Protein AF-A0A3D4V0N4-F1 (afdb_monomer)

Structure (mmCIF, N/CA/C/O backbone):
data_AF-A0A3D4V0N4-F1
#
_entry.id   AF-A0A3D4V0N4-F1
#
loop_
_atom_site.group_PDB
_atom_site.id
_atom_site.type_symbol
_atom_site.label_atom_id
_atom_site.label_alt_id
_atom_site.label_comp_id
_atom_site.label_asym_id
_atom_site.label_entity_id
_atom_site.label_seq_id
_atom_site.pdbx_PDB_ins_code
_atom_site.Cartn_x
_atom_site.Cartn_y
_atom_site.Cartn_z
_atom_site.occupancy
_atom_site.B_iso_or_equiv
_atom_site.auth_seq_id
_atom_site.auth_comp_id
_atom_site.auth_asym_id
_atom_site.auth_atom_id
_atom_site.pdbx_PDB_model_num
ATOM 1 N N . THR A 1 1 ? -11.454 -13.089 -10.687 1.00 61.94 1 THR A N 1
ATOM 2 C CA . THR A 1 1 ? -10.269 -12.211 -10.718 1.00 61.94 1 THR A CA 1
ATOM 3 C C . THR A 1 1 ? -10.704 -10.829 -11.150 1.00 61.94 1 THR A C 1
ATOM 5 O O . THR A 1 1 ? -11.458 -10.722 -12.108 1.00 61.94 1 THR A O 1
ATOM 8 N N . HIS A 1 2 ? -10.269 -9.783 -10.453 1.00 75.06 2 HIS A N 1
ATOM 9 C CA . HIS A 1 2 ? -10.534 -8.385 -10.811 1.00 75.06 2 HIS A CA 1
ATOM 10 C C . HIS A 1 2 ? -9.193 -7.658 -10.851 1.00 75.06 2 HIS A C 1
ATOM 12 O O . HIS A 1 2 ? -8.474 -7.673 -9.858 1.00 75.06 2 HIS A O 1
ATOM 18 N N . ASN A 1 3 ? -8.811 -7.082 -11.995 1.00 74.94 3 ASN A N 1
ATOM 19 C CA . ASN A 1 3 ? -7.528 -6.378 -12.159 1.00 74.94 3 ASN A CA 1
ATOM 20 C C . ASN A 1 3 ? -6.295 -7.195 -11.732 1.00 74.94 3 ASN A C 1
ATOM 22 O O . ASN A 1 3 ? -5.404 -6.697 -11.044 1.00 74.94 3 ASN A O 1
ATOM 26 N N . GLY A 1 4 ? -6.260 -8.477 -12.106 1.00 77.31 4 GLY A N 1
ATOM 27 C CA . GLY A 1 4 ? -5.160 -9.383 -11.753 1.00 77.31 4 GLY A CA 1
ATOM 28 C C . GLY A 1 4 ? -5.141 -9.828 -10.287 1.00 77.31 4 GLY A C 1
ATOM 29 O O . GLY A 1 4 ? -4.254 -10.582 -9.908 1.00 77.31 4 GLY A O 1
ATOM 30 N N . PHE A 1 5 ? -6.116 -9.414 -9.473 1.00 80.94 5 PHE A N 1
ATOM 31 C CA . PHE A 1 5 ? -6.276 -9.884 -8.101 1.00 80.94 5 PHE A CA 1
ATOM 32 C C . PHE A 1 5 ? -7.303 -11.012 -8.016 1.00 80.94 5 PHE A C 1
ATOM 34 O O . PHE A 1 5 ? -8.357 -10.972 -8.665 1.00 80.94 5 PHE A O 1
ATOM 41 N N . THR A 1 6 ? -7.017 -11.998 -7.171 1.00 85.50 6 THR A N 1
ATOM 42 C CA . THR A 1 6 ? -7.956 -13.054 -6.783 1.00 85.50 6 THR A CA 1
ATOM 43 C C . THR A 1 6 ? -8.379 -12.796 -5.340 1.00 85.50 6 THR A C 1
ATOM 45 O O . THR A 1 6 ? -7.622 -13.137 -4.437 1.00 85.50 6 THR A O 1
ATOM 48 N N . PRO A 1 7 ? -9.528 -12.138 -5.103 1.00 84.38 7 PRO A N 1
ATOM 49 C CA . PRO A 1 7 ? -9.987 -11.889 -3.745 1.00 84.38 7 PRO A CA 1
ATOM 50 C C . PRO A 1 7 ? -10.547 -13.169 -3.120 1.00 84.38 7 PRO A C 1
ATOM 52 O O . PRO A 1 7 ? -11.223 -13.952 -3.792 1.00 84.38 7 PRO A O 1
ATOM 55 N N . GLU A 1 8 ? -10.321 -13.329 -1.821 1.00 87.06 8 GLU A N 1
ATOM 56 C CA . GLU A 1 8 ? -11.019 -14.306 -0.990 1.00 87.06 8 GLU A CA 1
ATOM 57 C C . GLU A 1 8 ? -12.172 -13.605 -0.254 1.00 87.06 8 GLU A C 1
ATOM 59 O O . GLU A 1 8 ? -11.979 -12.497 0.258 1.00 87.06 8 GLU A O 1
ATOM 64 N N . PRO A 1 9 ? -13.386 -14.186 -0.214 1.00 87.62 9 PRO A N 1
ATOM 65 C CA . PRO A 1 9 ? -14.488 -13.613 0.550 1.00 87.62 9 PRO A CA 1
ATOM 66 C C . PRO A 1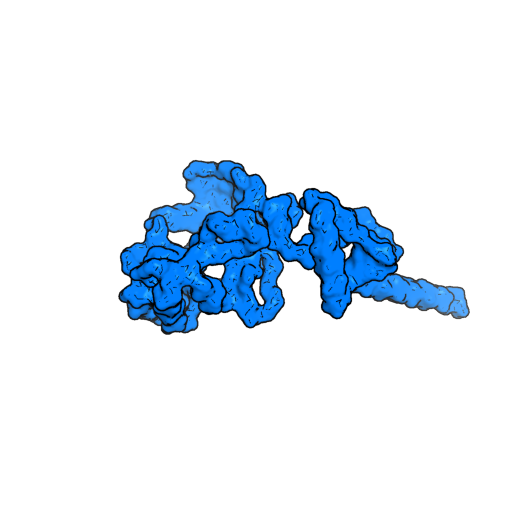 9 ? -14.166 -13.567 2.049 1.00 87.62 9 PRO A C 1
ATOM 68 O O . PRO A 1 9 ? -13.759 -14.571 2.625 1.00 87.62 9 PRO A O 1
ATOM 71 N N . GLY A 1 10 ? -14.419 -12.427 2.689 1.00 91.69 10 GLY A N 1
ATOM 72 C CA . GLY A 1 10 ? -14.260 -12.248 4.132 1.00 91.69 10 GLY A CA 1
ATOM 73 C C . GLY A 1 10 ? -15.083 -11.065 4.630 1.00 91.69 10 GLY A C 1
ATOM 74 O O . GLY A 1 10 ? -15.373 -10.141 3.864 1.00 91.69 10 GLY A O 1
ATOM 75 N N . ARG A 1 11 ? -15.494 -11.097 5.902 1.00 95.62 11 ARG A N 1
ATOM 76 C CA . ARG A 1 11 ? -16.224 -9.979 6.514 1.00 95.62 11 ARG A CA 1
ATOM 77 C C . ARG A 1 11 ? -15.244 -8.893 6.928 1.00 95.62 11 ARG A C 1
ATOM 79 O O . ARG A 1 11 ? -14.204 -9.181 7.519 1.00 95.62 11 ARG A O 1
ATOM 86 N N . VAL A 1 12 ? -15.581 -7.650 6.605 1.00 96.75 12 VAL A N 1
ATOM 87 C CA . VAL A 1 12 ? -14.701 -6.497 6.802 1.00 96.75 12 VAL A CA 1
ATOM 88 C C . VAL A 1 12 ? -15.346 -5.524 7.777 1.00 96.75 12 VAL A C 1
ATOM 90 O O . VAL A 1 12 ? -16.506 -5.164 7.593 1.00 96.75 12 VAL A O 1
ATOM 93 N N . LEU A 1 13 ? -14.575 -5.069 8.763 1.00 97.62 13 LEU A N 1
ATOM 94 C CA . LEU A 1 13 ? -14.906 -3.938 9.624 1.00 97.62 13 LEU A CA 1
ATOM 95 C C . LEU A 1 13 ? -14.049 -2.734 9.229 1.00 97.62 13 LEU A C 1
ATOM 97 O O . LEU A 1 13 ? -12.825 -2.806 9.264 1.00 97.62 13 LEU A O 1
ATOM 101 N N . TYR A 1 14 ? -14.685 -1.621 8.887 1.00 97.56 14 TYR A N 1
ATOM 102 C CA . TYR A 1 14 ? -14.032 -0.364 8.547 1.00 97.56 14 TYR A CA 1
ATOM 103 C C . TYR A 1 14 ? -14.211 0.654 9.677 1.00 97.56 14 TYR A C 1
ATOM 105 O O . TYR A 1 14 ? -15.335 1.060 9.982 1.00 97.56 14 TYR A O 1
ATOM 113 N N . LEU A 1 15 ? -13.101 1.074 10.280 1.00 97.69 15 LEU A N 1
ATOM 114 C CA . LEU A 1 15 ? -13.026 2.071 11.345 1.00 97.69 15 LEU A CA 1
ATOM 115 C C . LEU A 1 15 ? -12.585 3.416 10.752 1.00 97.69 15 LEU A C 1
ATOM 117 O O . LEU A 1 15 ? -11.424 3.580 10.382 1.00 97.69 15 LEU A O 1
ATOM 121 N N . ASP A 1 16 ? -13.516 4.364 10.658 1.00 97.12 16 ASP A N 1
ATOM 122 C CA . ASP A 1 16 ? -13.330 5.646 9.968 1.00 97.12 16 ASP A CA 1
ATOM 123 C C . ASP A 1 16 ? -13.198 6.824 10.945 1.00 97.12 16 ASP A C 1
ATOM 125 O O . ASP A 1 16 ? -14.142 7.159 11.663 1.00 97.12 16 ASP A O 1
ATOM 129 N N . TYR A 1 17 ? -12.044 7.479 10.922 1.00 96.19 17 TYR A N 1
ATOM 130 C CA . TYR A 1 17 ? -11.701 8.710 11.632 1.00 96.19 17 TYR A CA 1
ATOM 131 C C . TYR A 1 17 ? -11.710 9.943 10.714 1.00 96.19 17 TYR A C 1
ATOM 133 O O . TYR A 1 17 ? -11.846 11.066 11.200 1.00 96.19 17 TYR A O 1
ATOM 141 N N . GLU A 1 18 ? -11.650 9.770 9.390 1.00 91.00 18 GLU A N 1
ATOM 142 C CA . GLU A 1 18 ? -11.340 10.848 8.436 1.00 91.00 18 GLU A CA 1
ATOM 143 C C . GLU A 1 18 ? -12.567 11.412 7.697 1.00 91.00 18 GLU A C 1
ATOM 145 O O . GLU A 1 18 ? -12.596 12.600 7.384 1.00 91.00 18 GLU A O 1
ATOM 150 N N . SER A 1 19 ? -13.597 10.599 7.429 1.00 90.50 19 SER A N 1
ATOM 151 C CA . SER A 1 19 ? -14.742 10.987 6.580 1.00 90.50 19 SER A CA 1
ATOM 152 C C . SER A 1 19 ? -16.127 10.791 7.233 1.00 90.50 19 SER A C 1
ATOM 154 O O . SER A 1 19 ? -16.356 11.192 8.368 1.00 90.50 19 SER A O 1
ATOM 156 N N . ASP A 1 20 ? -17.109 10.256 6.508 1.00 92.00 20 ASP A N 1
ATOM 157 C CA . ASP A 1 20 ? -18.367 9.775 7.072 1.00 92.00 20 ASP A CA 1
ATOM 158 C C . ASP A 1 20 ? -18.946 8.634 6.217 1.00 92.00 20 ASP A C 1
ATOM 160 O O . ASP A 1 20 ? -18.418 8.279 5.157 1.00 92.00 20 ASP A O 1
ATOM 164 N N . ALA A 1 21 ? -20.052 8.045 6.681 1.00 91.62 21 ALA A N 1
ATOM 165 C CA . ALA A 1 21 ? -20.701 6.930 6.002 1.00 91.62 21 ALA A CA 1
ATOM 166 C C . ALA A 1 21 ? -21.206 7.295 4.595 1.00 91.62 21 ALA A C 1
ATOM 168 O O . ALA A 1 21 ? -21.223 6.438 3.714 1.00 91.62 21 ALA A O 1
ATOM 169 N N . ASN A 1 22 ? -21.641 8.538 4.365 1.00 92.69 22 ASN A N 1
ATOM 170 C CA . ASN A 1 22 ? -22.157 8.962 3.065 1.00 92.69 22 ASN A CA 1
ATOM 171 C C . ASN A 1 22 ? -21.021 9.077 2.050 1.00 92.69 22 ASN A C 1
ATOM 173 O O . ASN A 1 22 ? -21.136 8.535 0.948 1.00 92.69 22 ASN A O 1
ATOM 177 N N . ASP A 1 23 ? -19.921 9.719 2.437 1.00 91.00 23 ASP A N 1
ATOM 178 C CA . ASP A 1 23 ? -18.726 9.853 1.607 1.00 91.00 23 ASP A CA 1
ATOM 179 C C . ASP A 1 23 ? -18.110 8.488 1.287 1.00 91.00 23 ASP A C 1
ATOM 181 O O . ASP A 1 23 ? -17.776 8.208 0.130 1.00 91.00 23 ASP A O 1
ATOM 185 N N . MET A 1 24 ? -18.008 7.612 2.292 1.00 91.38 24 MET A N 1
ATOM 186 C CA . MET A 1 24 ? -17.526 6.244 2.111 1.00 91.38 24 MET A CA 1
ATOM 187 C C . MET A 1 24 ? -18.411 5.476 1.125 1.00 91.38 24 MET A C 1
ATOM 189 O O . MET A 1 24 ? -17.913 4.929 0.140 1.00 91.38 24 MET A O 1
ATOM 193 N N . ASN A 1 25 ? -19.731 5.495 1.331 1.00 92.00 25 ASN A N 1
ATOM 194 C CA . ASN A 1 25 ? -20.680 4.818 0.450 1.00 92.00 25 ASN A CA 1
ATOM 195 C C . ASN A 1 25 ? -20.613 5.350 -0.985 1.00 92.00 25 ASN A C 1
ATOM 197 O O . ASN A 1 25 ? -20.666 4.564 -1.927 1.00 92.00 25 ASN A O 1
ATOM 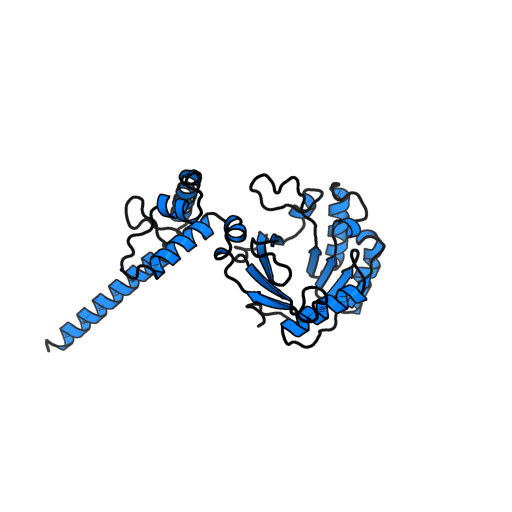201 N N . ALA A 1 26 ? -20.480 6.665 -1.178 1.00 92.38 26 ALA A N 1
ATOM 202 C CA . ALA A 1 26 ? -20.365 7.257 -2.507 1.00 92.38 26 ALA A CA 1
ATOM 203 C C . ALA A 1 26 ? -19.101 6.774 -3.241 1.00 92.38 26 ALA A C 1
ATOM 205 O O . ALA A 1 26 ? -19.189 6.325 -4.386 1.00 92.38 26 ALA A O 1
ATOM 206 N N . ARG A 1 27 ? -17.939 6.799 -2.571 1.00 92.25 27 ARG A N 1
ATOM 207 C CA . ARG A 1 27 ? -16.664 6.319 -3.137 1.00 92.25 27 ARG A CA 1
ATOM 208 C C . ARG A 1 27 ? -16.710 4.823 -3.436 1.00 92.25 27 ARG A C 1
ATOM 210 O O . ARG A 1 27 ? -16.284 4.390 -4.506 1.00 92.25 27 ARG A O 1
ATOM 217 N N . PHE A 1 28 ? -17.262 4.041 -2.513 1.00 93.19 28 PHE A N 1
ATOM 218 C CA . PHE A 1 28 ? -17.356 2.594 -2.646 1.00 93.19 28 PHE A CA 1
ATOM 219 C C . PHE A 1 28 ? -18.251 2.180 -3.819 1.00 93.19 28 PHE A C 1
ATOM 221 O O . PHE A 1 28 ? -17.853 1.361 -4.651 1.00 93.19 28 PHE A O 1
ATOM 228 N N . LYS A 1 29 ? -19.414 2.829 -3.948 1.00 95.00 29 LYS A N 1
ATOM 229 C CA . LYS A 1 29 ? -20.330 2.672 -5.084 1.00 95.00 29 LYS A CA 1
ATOM 230 C C . LYS A 1 29 ? -19.661 2.973 -6.409 1.00 95.00 29 LYS A C 1
ATOM 232 O O . LYS A 1 29 ? -19.803 2.208 -7.358 1.00 95.00 29 LYS A O 1
ATOM 237 N N . ALA A 1 30 ? -18.907 4.064 -6.472 1.00 96.12 30 ALA A N 1
ATOM 238 C CA . ALA A 1 30 ? -18.218 4.460 -7.688 1.00 96.12 30 ALA A CA 1
ATOM 239 C C . ALA A 1 30 ? -17.214 3.403 -8.168 1.00 96.12 30 ALA A C 1
ATOM 241 O O . ALA A 1 30 ? -17.169 3.094 -9.362 1.00 96.12 30 ALA A O 1
ATOM 242 N N . ILE A 1 31 ? -16.452 2.818 -7.240 1.00 94.38 31 ILE A N 1
ATOM 243 C CA . ILE A 1 31 ? -15.501 1.740 -7.535 1.00 94.38 31 ILE A CA 1
ATOM 244 C C . ILE A 1 31 ? -16.244 0.462 -7.945 1.00 94.38 31 ILE A C 1
ATOM 246 O O . ILE A 1 31 ? -15.892 -0.139 -8.958 1.00 94.38 31 ILE A O 1
ATOM 250 N N . CYS A 1 32 ? -17.304 0.066 -7.231 1.00 94.31 32 CYS A N 1
ATOM 251 C CA . CYS A 1 32 ? -18.101 -1.118 -7.586 1.00 94.31 32 CYS A CA 1
ATOM 252 C C . CYS A 1 32 ? -18.721 -0.990 -8.987 1.00 94.31 32 CYS A C 1
ATOM 254 O O . CYS A 1 32 ? -18.618 -1.914 -9.796 1.00 94.31 32 CYS A O 1
ATOM 256 N N . ASN A 1 33 ? -19.271 0.186 -9.311 1.00 95.81 33 ASN A N 1
ATOM 257 C CA . ASN A 1 33 ? -19.795 0.509 -10.640 1.00 95.81 33 ASN A CA 1
ATOM 258 C C . ASN A 1 33 ? -18.712 0.429 -11.725 1.00 95.81 33 ASN A C 1
ATOM 260 O O . ASN A 1 33 ? -18.986 -0.000 -12.845 1.00 95.81 33 ASN A O 1
ATOM 264 N N . GLY A 1 34 ? -17.487 0.858 -11.412 1.00 94.50 34 GLY A N 1
ATOM 265 C CA . GLY A 1 34 ? -16.351 0.773 -12.327 1.00 94.50 34 GLY A CA 1
ATOM 266 C C . GLY A 1 34 ? -15.862 -0.652 -12.560 1.00 94.50 34 GLY A C 1
ATOM 267 O O . GLY A 1 34 ? -15.541 -1.009 -13.690 1.00 94.50 34 GLY A O 1
ATOM 268 N N . LEU A 1 35 ? -15.867 -1.476 -11.512 1.00 92.06 35 LEU A N 1
ATOM 269 C CA . LEU A 1 35 ? -15.505 -2.894 -11.570 1.00 92.06 35 LEU A CA 1
ATOM 270 C C . LEU A 1 35 ? -16.616 -3.783 -12.150 1.00 92.06 35 LEU A C 1
ATOM 272 O O . LEU A 1 35 ? -16.354 -4.940 -12.480 1.00 92.06 35 LEU A O 1
ATOM 276 N N . GLY A 1 36 ? -17.846 -3.269 -12.258 1.00 92.81 36 GLY A N 1
ATOM 277 C CA . GLY A 1 36 ? -19.007 -4.030 -12.718 1.00 92.81 36 GLY A CA 1
ATOM 278 C C . GLY A 1 36 ? -19.440 -5.122 -11.736 1.00 92.81 36 GLY A C 1
ATOM 279 O O . GLY A 1 36 ? -19.915 -6.172 -12.166 1.00 92.81 36 GLY A O 1
ATOM 280 N N . ILE A 1 37 ? -19.251 -4.899 -10.433 1.00 90.69 37 ILE A N 1
ATOM 281 C CA . ILE A 1 37 ? -19.617 -5.848 -9.372 1.00 90.69 37 ILE A CA 1
ATOM 282 C C . ILE A 1 37 ? -20.764 -5.306 -8.522 1.00 90.69 37 ILE A C 1
ATOM 284 O O . ILE A 1 37 ? -20.952 -4.096 -8.405 1.00 90.69 37 ILE A O 1
ATOM 288 N N . ALA A 1 38 ? -21.520 -6.213 -7.902 1.00 91.31 38 ALA A N 1
ATOM 289 C CA . ALA A 1 38 ? -22.475 -5.832 -6.869 1.00 91.31 38 ALA A CA 1
ATOM 290 C C . ALA A 1 38 ? -21.732 -5.273 -5.647 1.00 91.31 38 ALA A C 1
ATOM 292 O O . ALA A 1 38 ? -20.660 -5.769 -5.303 1.00 91.31 38 ALA A O 1
ATOM 293 N N . GLU A 1 39 ? -22.317 -4.273 -4.990 1.00 91.44 39 GLU A N 1
ATOM 294 C CA . GLU A 1 39 ? -21.782 -3.707 -3.749 1.00 91.44 39 GLU A CA 1
ATOM 295 C C . GLU A 1 39 ? -21.763 -4.785 -2.652 1.00 91.44 39 GLU A C 1
ATOM 297 O O . GLU A 1 39 ? -22.833 -5.255 -2.247 1.00 91.44 39 GLU A O 1
ATOM 302 N N . PRO A 1 40 ? -20.587 -5.216 -2.160 1.00 87.69 40 PRO A N 1
ATOM 303 C CA . PRO A 1 40 ? -20.542 -6.107 -1.014 1.00 87.69 40 PRO A CA 1
ATOM 304 C C . PRO A 1 40 ? -20.907 -5.340 0.261 1.00 87.69 40 PRO A C 1
ATOM 306 O O . PRO A 1 40 ? -20.710 -4.130 0.376 1.00 87.69 40 PRO A O 1
ATOM 309 N N . VAL A 1 41 ? -21.419 -6.074 1.242 1.00 88.44 41 VAL A N 1
ATOM 310 C CA . VAL A 1 41 ? -21.737 -5.526 2.561 1.00 88.44 41 VAL A CA 1
ATOM 311 C C . VAL A 1 41 ? -20.495 -5.613 3.441 1.00 88.44 41 VAL A C 1
ATOM 313 O O . VAL A 1 41 ? -19.893 -6.680 3.554 1.00 88.44 41 VAL A O 1
ATOM 316 N N . PHE A 1 42 ? -20.141 -4.504 4.083 1.00 92.69 42 PHE A N 1
ATOM 317 C CA . PHE A 1 42 ? -19.116 -4.451 5.120 1.00 92.69 42 PHE A CA 1
ATOM 318 C C . PHE A 1 42 ? -19.639 -3.683 6.332 1.00 92.69 42 PHE A C 1
ATOM 320 O O . PHE A 1 42 ? -20.539 -2.845 6.225 1.00 92.69 42 PHE A O 1
ATOM 327 N N . ASP A 1 43 ? -19.078 -3.986 7.494 1.00 95.81 43 ASP A N 1
ATOM 328 C CA . ASP A 1 43 ? -19.396 -3.303 8.733 1.00 95.81 43 ASP A CA 1
ATOM 329 C C . ASP A 1 43 ? -18.653 -1.967 8.765 1.00 95.81 43 ASP A C 1
ATOM 331 O O . ASP A 1 43 ? -17.428 -1.920 8.723 1.00 95.81 43 ASP A O 1
ATOM 335 N N . TYR A 1 44 ? -19.390 -0.861 8.820 1.00 96.62 44 TYR A N 1
ATOM 336 C CA . TYR A 1 44 ? -18.819 0.480 8.928 1.00 96.62 44 TYR A CA 1
ATOM 337 C C . TYR A 1 44 ? -19.022 1.029 10.336 1.00 96.62 44 TYR A C 1
ATOM 339 O O . TYR A 1 44 ? -20.123 0.958 10.893 1.00 96.62 44 TYR A O 1
ATOM 347 N N . ARG A 1 45 ? -17.981 1.655 10.883 1.00 95.81 45 ARG A N 1
ATOM 348 C CA . ARG A 1 45 ? -18.061 2.400 12.131 1.00 95.81 45 ARG A CA 1
ATOM 349 C C . ARG A 1 45 ? -17.295 3.712 12.032 1.00 95.81 45 ARG A C 1
ATOM 351 O O . ARG A 1 45 ? -16.081 3.727 11.859 1.00 95.81 45 ARG A O 1
ATOM 358 N N . ARG A 1 46 ? -18.011 4.814 12.254 1.00 96.56 46 ARG A N 1
ATOM 359 C CA . ARG A 1 46 ? -17.398 6.114 12.529 1.00 96.56 46 ARG A CA 1
ATOM 360 C C . ARG A 1 46 ? -16.761 6.081 13.917 1.00 96.56 46 ARG A C 1
ATOM 362 O O . ARG A 1 46 ? -17.422 5.714 14.890 1.00 96.56 46 ARG A O 1
ATOM 369 N N . MET A 1 47 ? -15.502 6.475 14.002 1.00 96.94 47 MET A N 1
ATOM 370 C CA . MET A 1 47 ? -14.738 6.509 15.240 1.00 96.94 47 MET A CA 1
ATOM 371 C C . MET A 1 47 ? -14.612 7.938 15.768 1.00 96.94 47 MET A C 1
ATOM 373 O O . MET A 1 47 ? -14.611 8.919 15.027 1.00 96.94 47 MET A O 1
ATOM 377 N N . SER A 1 48 ? -14.536 8.059 17.089 1.00 93.88 48 SER A N 1
ATOM 378 C CA . SER A 1 48 ? -14.284 9.332 17.786 1.00 93.88 48 SER A CA 1
ATOM 379 C C . SER A 1 48 ? -13.281 9.177 18.927 1.00 93.88 48 SER A C 1
ATOM 381 O O . SER A 1 48 ? -12.630 10.145 19.302 1.00 93.88 48 SER A O 1
ATOM 383 N N . LEU A 1 49 ? -13.138 7.958 19.450 1.00 96.88 49 LEU A N 1
ATOM 384 C CA . LEU A 1 49 ? -12.108 7.565 20.403 1.00 96.88 49 LEU A CA 1
ATOM 385 C C . LEU A 1 49 ? -11.055 6.702 19.703 1.00 96.88 49 LEU A C 1
ATOM 387 O O . LEU A 1 49 ? -11.312 6.124 18.643 1.00 96.88 49 LEU A O 1
ATOM 391 N N . SER A 1 50 ? -9.865 6.626 20.289 1.00 97.62 50 SER A N 1
ATOM 392 C CA . SER A 1 50 ? -8.747 5.868 19.730 1.00 97.62 50 SER A CA 1
ATOM 393 C C . SER A 1 50 ? -8.983 4.359 19.771 1.00 97.62 50 SER A C 1
ATOM 395 O O . SER A 1 50 ? -9.809 3.858 20.536 1.00 97.62 50 SER A O 1
ATOM 397 N N . VAL A 1 51 ? -8.224 3.621 18.963 1.00 97.81 51 VAL A N 1
ATOM 398 C CA . VAL A 1 51 ? -8.270 2.157 18.924 1.00 97.81 51 VAL A CA 1
ATOM 399 C C . VAL A 1 51 ? -7.966 1.542 20.296 1.00 97.81 51 VAL A C 1
ATOM 401 O O . VAL A 1 51 ? -8.734 0.675 20.705 1.00 97.81 51 VAL A O 1
ATOM 404 N N . PRO A 1 52 ? -6.942 1.986 21.062 1.00 97.62 52 PRO A N 1
ATOM 405 C CA . PRO A 1 52 ? -6.746 1.491 22.425 1.00 97.62 52 PRO A CA 1
ATOM 406 C C . PRO A 1 52 ? -7.958 1.700 23.343 1.00 97.62 52 PRO A C 1
ATOM 408 O O . PRO A 1 52 ? -8.326 0.786 24.079 1.00 97.62 52 PRO A O 1
ATOM 411 N N . MET A 1 53 ? -8.610 2.867 23.274 1.00 97.50 53 MET A N 1
ATOM 412 C CA . MET A 1 53 ? -9.767 3.190 24.123 1.00 97.50 53 MET A CA 1
ATOM 413 C C . MET A 1 53 ? -11.020 2.379 23.774 1.00 97.50 53 MET A C 1
ATOM 415 O O . MET A 1 53 ? -11.808 2.066 24.658 1.00 97.50 53 MET A O 1
ATOM 419 N N . GLU A 1 54 ? -11.209 2.046 22.498 1.00 96.12 54 GLU A N 1
ATOM 420 C CA . GLU A 1 54 ? -12.358 1.275 21.998 1.00 96.12 54 GLU A CA 1
ATOM 421 C C . GLU A 1 54 ? -12.033 -0.211 21.797 1.00 96.12 54 GLU A C 1
ATOM 423 O O . GLU A 1 54 ? -12.828 -0.941 21.207 1.00 96.12 54 GLU A O 1
ATOM 428 N N . SER A 1 55 ? -10.867 -0.665 22.262 1.00 95.56 55 SER A N 1
ATOM 429 C CA . SER A 1 55 ? -10.341 -2.002 21.973 1.00 95.56 55 SER A CA 1
ATOM 430 C C . SER A 1 55 ? -11.328 -3.109 22.339 1.00 95.56 55 SER A C 1
ATOM 432 O O . SER A 1 55 ? -11.667 -3.906 21.471 1.00 95.56 55 SER A O 1
ATOM 434 N N . GLU A 1 56 ? -11.878 -3.107 23.556 1.00 96.00 56 GLU A N 1
ATOM 435 C CA . GLU A 1 56 ? -12.893 -4.080 23.993 1.00 96.00 56 GLU A CA 1
ATOM 436 C C . GLU A 1 56 ? -14.092 -4.128 23.041 1.00 96.00 56 GLU A C 1
ATOM 438 O O . GLU A 1 56 ? -14.499 -5.196 22.588 1.00 96.00 56 GLU A O 1
ATOM 443 N N . ARG A 1 57 ? -14.608 -2.963 22.645 1.00 96.19 57 ARG A N 1
ATOM 444 C CA . ARG A 1 57 ? -15.762 -2.886 21.754 1.00 96.19 57 ARG A CA 1
ATOM 445 C C . ARG A 1 57 ? -15.436 -3.340 20.329 1.00 96.19 57 ARG A C 1
ATOM 447 O O . ARG A 1 57 ? -16.297 -3.896 19.649 1.00 96.19 57 ARG A O 1
ATOM 454 N N . ILE A 1 58 ? -14.222 -3.081 19.846 1.00 97.12 58 ILE A N 1
ATOM 455 C CA . ILE A 1 58 ? -13.755 -3.587 18.550 1.00 97.12 58 ILE A CA 1
ATOM 456 C C . ILE A 1 58 ? -13.653 -5.116 18.603 1.00 97.12 58 ILE A C 1
ATOM 458 O O . ILE A 1 58 ? -14.125 -5.769 17.677 1.00 97.12 58 ILE A O 1
ATOM 462 N N . LEU A 1 59 ? -13.107 -5.681 19.686 1.00 96.69 59 LEU A N 1
ATOM 463 C CA . LEU A 1 59 ? -13.009 -7.131 19.890 1.00 96.69 59 LEU A CA 1
ATOM 464 C C . LEU A 1 59 ? -14.381 -7.804 19.901 1.00 96.69 59 LEU A C 1
ATOM 466 O O . LEU A 1 59 ? -14.567 -8.791 19.196 1.00 96.69 59 LEU A O 1
ATOM 470 N N . GLU A 1 60 ? -15.349 -7.237 20.626 1.00 96.88 60 GLU A N 1
ATOM 471 C CA . GLU A 1 60 ? -16.736 -7.719 20.621 1.00 96.88 60 GLU A CA 1
ATOM 472 C C . GLU A 1 60 ? -17.304 -7.777 19.200 1.00 96.88 60 GLU A C 1
ATOM 474 O O . GLU A 1 60 ? -17.868 -8.787 18.803 1.00 96.88 60 GLU A O 1
ATOM 479 N N . ILE A 1 61 ? -17.127 -6.717 18.401 1.00 97.06 61 ILE A N 1
ATOM 480 C CA . ILE A 1 61 ? -17.627 -6.691 17.018 1.00 97.06 61 ILE A CA 1
ATOM 481 C C . ILE A 1 61 ? -16.920 -7.743 16.161 1.00 97.06 61 ILE A C 1
ATOM 483 O O . ILE A 1 61 ? -17.571 -8.380 15.332 1.00 97.06 61 ILE A O 1
ATOM 487 N N . VAL A 1 62 ? -15.606 -7.903 16.335 1.00 97.25 62 VAL A N 1
ATOM 488 C CA . VAL A 1 62 ? -14.816 -8.885 15.586 1.00 97.25 62 VAL A CA 1
ATOM 489 C C . VAL A 1 62 ? -15.306 -10.304 15.864 1.00 97.25 62 VAL A C 1
ATOM 491 O O . VAL A 1 62 ? -15.521 -11.046 14.907 1.00 97.25 62 VAL A O 1
ATOM 494 N N . ASP A 1 63 ? -15.544 -10.646 17.130 1.00 96.50 63 ASP A N 1
ATOM 495 C CA . ASP A 1 63 ? -16.029 -11.964 17.551 1.00 96.50 63 ASP A CA 1
ATOM 496 C C . ASP A 1 63 ? -17.499 -12.193 17.155 1.00 96.50 63 ASP A C 1
ATOM 498 O O . ASP A 1 63 ? -17.820 -13.151 16.454 1.00 96.50 63 ASP A O 1
ATOM 502 N N . GLU A 1 64 ? -18.398 -11.263 17.502 1.00 97.00 64 GLU A N 1
ATOM 503 C CA . GLU A 1 64 ? -19.840 -11.383 17.236 1.00 97.00 64 GLU A CA 1
ATOM 504 C C . GLU A 1 64 ? -20.168 -11.483 15.742 1.00 97.00 64 GLU A C 1
ATOM 506 O O . GLU A 1 64 ? -21.163 -12.108 15.358 1.00 97.00 64 GLU A O 1
ATOM 511 N N . ARG A 1 65 ? -19.382 -10.809 14.893 1.00 95.88 65 ARG A N 1
ATOM 512 C CA . ARG A 1 65 ? -19.641 -10.716 13.450 1.00 95.88 65 ARG A CA 1
ATOM 513 C C . ARG A 1 65 ? -18.694 -11.549 12.605 1.00 95.88 65 ARG A C 1
ATOM 515 O O . ARG A 1 65 ? -18.846 -11.495 11.388 1.00 95.88 65 ARG A O 1
ATOM 522 N N . ASP A 1 66 ? -17.781 -12.310 13.207 1.00 95.31 66 ASP A N 1
ATOM 523 C CA . ASP A 1 66 ? -16.794 -13.131 12.493 1.00 95.31 66 ASP A CA 1
ATOM 524 C C . ASP A 1 66 ? -15.991 -12.298 11.470 1.00 95.31 66 ASP A C 1
ATOM 526 O O . ASP A 1 66 ? -15.934 -12.587 10.271 1.00 95.31 66 ASP A O 1
ATOM 530 N N . ILE A 1 67 ? -15.442 -11.168 11.931 1.00 97.56 67 ILE A N 1
ATOM 531 C CA . ILE A 1 67 ? -14.690 -10.234 11.083 1.00 97.56 67 ILE A CA 1
ATOM 532 C C . ILE A 1 67 ? -13.326 -10.830 10.736 1.00 97.56 67 ILE A C 1
ATOM 534 O O . ILE A 1 67 ? -12.513 -11.111 11.614 1.00 97.56 67 ILE A O 1
ATOM 538 N N . SER A 1 68 ? -13.033 -10.925 9.440 1.00 96.44 68 SER A N 1
ATOM 539 C CA . SER A 1 68 ? -11.771 -11.458 8.908 1.00 96.44 68 SER A CA 1
ATOM 540 C C . SER A 1 68 ? -10.722 -10.368 8.639 1.00 96.44 68 SER A C 1
ATOM 542 O O . SER A 1 68 ? -9.524 -10.656 8.565 1.00 96.44 68 SER A O 1
ATOM 544 N N . LEU A 1 69 ? -11.163 -9.114 8.472 1.00 97.38 69 LEU A N 1
ATOM 545 C CA . LEU A 1 69 ? -10.306 -7.957 8.210 1.00 97.38 69 LEU A CA 1
ATOM 546 C C . LEU A 1 69 ? -10.831 -6.701 8.916 1.00 97.38 69 LEU A C 1
ATOM 548 O O . LEU A 1 69 ? -11.965 -6.286 8.682 1.00 97.38 69 LEU A O 1
ATOM 552 N N . VAL A 1 70 ? -9.981 -6.047 9.706 1.00 98.25 70 VAL A N 1
ATOM 553 C CA . VAL A 1 70 ? -10.240 -4.709 10.260 1.00 98.25 70 VAL A CA 1
ATOM 554 C C . VAL A 1 70 ? -9.404 -3.676 9.507 1.00 98.25 70 VAL A C 1
ATOM 556 O O . VAL A 1 70 ? -8.181 -3.784 9.454 1.00 98.25 70 VAL A O 1
ATOM 559 N N . ILE A 1 71 ? -10.048 -2.657 8.943 1.00 97.81 71 ILE A N 1
ATOM 560 C CA . ILE A 1 71 ? -9.393 -1.518 8.291 1.00 97.81 71 ILE A CA 1
ATOM 561 C C . ILE A 1 71 ? -9.498 -0.300 9.208 1.00 97.81 71 ILE A C 1
ATOM 563 O O . ILE A 1 71 ? -10.587 0.016 9.677 1.00 97.81 71 ILE A O 1
ATOM 567 N N . VAL A 1 72 ? -8.383 0.391 9.445 1.00 98.19 72 VAL A N 1
ATOM 568 C CA . VAL A 1 72 ? -8.321 1.626 10.238 1.00 98.19 72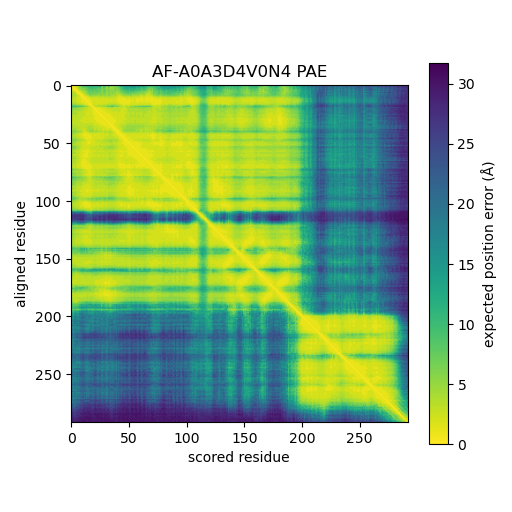 VAL A CA 1
ATOM 569 C C . VAL A 1 72 ? -7.885 2.789 9.354 1.00 98.19 72 VAL A C 1
ATOM 571 O O . VAL A 1 72 ? -6.738 2.825 8.903 1.00 98.19 72 VAL A O 1
ATOM 574 N N . ASP A 1 73 ? -8.788 3.744 9.141 1.00 96.56 73 ASP A N 1
ATOM 575 C CA . ASP A 1 73 ? -8.535 4.990 8.415 1.00 96.56 73 ASP A CA 1
ATOM 576 C C . ASP A 1 73 ? -8.725 6.181 9.365 1.00 96.56 73 ASP A C 1
ATOM 578 O O . ASP A 1 73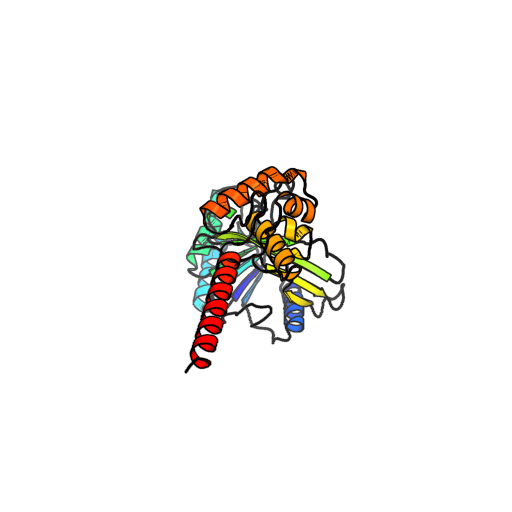 ? -9.856 6.574 9.616 1.00 96.56 73 ASP A O 1
ATOM 582 N N . SER A 1 74 ? -7.694 6.744 10.002 1.00 94.56 74 SER A N 1
ATOM 583 C CA . SER A 1 74 ? -6.258 6.562 9.752 1.00 94.56 74 SER A CA 1
ATOM 584 C C . SER A 1 74 ? -5.439 6.359 11.041 1.00 94.56 74 SER A C 1
ATOM 586 O O . SER A 1 74 ? -5.950 6.418 12.163 1.00 94.56 74 SER A O 1
ATOM 588 N N . ALA A 1 75 ? -4.141 6.082 10.882 1.00 95.50 75 ALA A N 1
ATOM 589 C CA . ALA A 1 75 ? -3.200 5.741 11.950 1.00 95.50 75 ALA A CA 1
ATOM 590 C C . ALA A 1 75 ? -3.124 6.791 13.069 1.00 95.50 75 ALA A C 1
ATOM 592 O O . ALA A 1 75 ? -3.248 6.450 14.243 1.00 95.50 75 ALA A O 1
ATOM 593 N N . ALA A 1 76 ? -2.908 8.064 12.717 1.00 92.94 76 ALA A N 1
ATOM 594 C CA . ALA A 1 76 ? -2.617 9.109 13.698 1.00 92.94 76 ALA A CA 1
ATOM 595 C C . ALA A 1 76 ? -3.824 9.430 14.605 1.00 92.94 76 ALA A C 1
ATOM 597 O O . ALA A 1 76 ? -3.658 9.379 15.826 1.00 92.94 76 ALA A O 1
ATOM 598 N N . PRO A 1 77 ? -5.045 9.668 14.081 1.00 93.88 77 PRO A N 1
ATOM 599 C CA . PRO A 1 77 ? -6.240 9.795 14.916 1.00 93.88 77 PRO A CA 1
ATOM 600 C C . PRO A 1 77 ? -6.562 8.504 15.679 1.00 93.88 77 PRO A C 1
ATOM 602 O O . PRO A 1 77 ? -6.965 8.553 16.841 1.00 93.88 77 PRO A O 1
ATOM 605 N N . GLY A 1 78 ? -6.338 7.343 15.051 1.00 96.44 78 GLY A N 1
ATOM 606 C CA . GLY A 1 78 ? -6.578 6.039 15.662 1.00 96.44 78 GLY A CA 1
ATOM 607 C C . GLY A 1 78 ? -5.662 5.719 16.844 1.00 96.44 78 GLY A C 1
ATOM 608 O O . GLY A 1 78 ? -6.048 4.930 17.704 1.00 96.44 78 GLY A O 1
ATOM 609 N N . ALA A 1 79 ? -4.482 6.335 16.928 1.00 96.38 79 ALA A N 1
ATOM 610 C CA . ALA A 1 79 ? -3.507 6.067 17.981 1.00 96.38 79 ALA A CA 1
ATOM 611 C C . ALA A 1 79 ? -3.916 6.629 19.354 1.00 96.38 79 ALA A C 1
ATOM 613 O O . ALA A 1 79 ? -3.664 5.997 20.376 1.00 96.38 79 ALA A O 1
ATOM 614 N N . GLY A 1 80 ? -4.575 7.794 19.393 1.00 91.88 80 GLY A N 1
ATOM 615 C CA . GLY A 1 80 ? -5.020 8.431 20.644 1.00 91.88 80 GLY A CA 1
ATOM 616 C C . GLY A 1 80 ? -3.950 9.195 21.428 1.00 91.88 80 GLY A C 1
ATOM 617 O O . GLY A 1 80 ? -4.182 9.546 22.581 1.00 91.88 80 GLY A O 1
ATOM 618 N N . GLY A 1 81 ? -2.796 9.465 20.818 1.00 93.50 81 GLY A N 1
ATOM 619 C CA . GLY A 1 81 ? -1.696 10.240 21.394 1.00 93.50 81 GLY A CA 1
ATOM 620 C C . GLY A 1 81 ? -0.762 10.766 20.302 1.00 93.50 81 GLY A C 1
ATOM 621 O O . GLY A 1 81 ? -1.089 10.672 19.122 1.00 93.50 81 GLY A O 1
ATOM 622 N N . GLU A 1 82 ? 0.403 11.295 20.683 1.00 94.44 82 GLU A N 1
ATOM 623 C CA . GLU A 1 82 ? 1.445 11.745 19.742 1.00 94.44 82 GLU A CA 1
ATOM 624 C C . GLU A 1 82 ? 2.011 10.550 18.940 1.00 94.44 82 GLU A C 1
ATOM 626 O O . GLU A 1 82 ? 2.687 9.698 19.531 1.00 94.44 82 GLU A O 1
ATOM 631 N N . PRO A 1 83 ? 1.790 10.455 17.611 1.00 92.88 83 PRO A N 1
ATOM 632 C CA . PRO A 1 83 ? 2.253 9.320 16.803 1.00 92.88 83 PRO A CA 1
ATOM 633 C C . PRO A 1 83 ? 3.773 9.101 16.838 1.00 92.88 83 PRO A C 1
ATOM 635 O O . PRO A 1 83 ? 4.249 7.990 16.601 1.00 92.88 83 PRO A O 1
ATOM 638 N N . GLU A 1 84 ? 4.553 10.136 17.145 1.00 92.12 84 GLU A N 1
ATOM 639 C CA . GLU A 1 84 ? 6.009 10.123 17.293 1.00 92.12 84 GLU A CA 1
ATOM 640 C C . GLU A 1 84 ? 6.487 9.364 18.537 1.00 92.12 84 GLU A C 1
ATOM 642 O O . GLU A 1 84 ? 7.652 8.958 18.614 1.00 92.12 84 GLU A O 1
ATOM 647 N N . LYS A 1 85 ? 5.609 9.135 19.520 1.00 94.88 85 LYS A N 1
ATOM 648 C CA . LYS A 1 85 ? 5.949 8.397 20.737 1.00 94.88 85 LYS A CA 1
ATOM 649 C C . LYS A 1 85 ? 5.870 6.895 20.489 1.00 94.88 85 LYS A C 1
ATOM 651 O O . LYS A 1 85 ? 4.851 6.360 20.061 1.00 94.88 85 LYS A O 1
ATOM 656 N N . ALA A 1 86 ? 6.946 6.196 20.851 1.00 92.88 86 ALA A N 1
ATOM 657 C CA . ALA A 1 86 ? 7.021 4.738 20.776 1.00 92.88 86 ALA A CA 1
ATOM 658 C C . ALA A 1 86 ? 5.876 4.049 21.533 1.00 92.88 86 ALA A C 1
ATOM 660 O O . ALA A 1 86 ? 5.263 3.130 21.004 1.00 92.88 86 ALA A O 1
ATOM 661 N N . VAL A 1 87 ? 5.569 4.522 22.747 1.00 96.44 87 VAL A N 1
ATOM 662 C CA . VAL A 1 87 ? 4.497 3.957 23.582 1.00 96.44 87 VAL A CA 1
ATOM 663 C C . VAL A 1 87 ? 3.138 4.029 22.887 1.00 96.44 87 VAL A C 1
ATOM 665 O O . VAL A 1 87 ? 2.443 3.026 22.830 1.00 96.44 87 VAL A O 1
ATOM 668 N N . THR A 1 88 ? 2.818 5.159 22.257 1.00 97.19 88 THR A N 1
ATOM 669 C CA . THR A 1 88 ? 1.553 5.366 21.546 1.00 97.19 88 THR A CA 1
ATOM 670 C C . THR A 1 88 ? 1.400 4.406 20.366 1.00 97.19 88 THR A C 1
ATOM 672 O O . THR A 1 88 ? 0.353 3.781 20.209 1.00 97.19 88 THR A O 1
ATOM 675 N N . ALA A 1 89 ? 2.451 4.231 19.560 1.00 95.69 89 ALA A N 1
ATOM 676 C CA . ALA A 1 89 ? 2.431 3.263 18.464 1.00 95.69 89 ALA A CA 1
ATOM 677 C C . ALA A 1 89 ? 2.292 1.818 18.979 1.00 95.69 89 ALA A C 1
ATOM 679 O O . ALA A 1 89 ? 1.489 1.049 18.456 1.00 95.69 89 ALA A O 1
ATOM 680 N N . LEU A 1 90 ? 3.037 1.450 20.026 1.00 97.00 90 LEU A N 1
ATOM 681 C CA . LEU A 1 90 ? 2.984 0.108 20.610 1.00 97.00 90 LEU A CA 1
ATOM 682 C C . LEU A 1 90 ? 1.610 -0.208 21.212 1.00 97.00 90 LEU A C 1
ATOM 684 O O . LEU A 1 90 ? 1.087 -1.293 20.985 1.00 97.00 90 LEU A O 1
ATOM 688 N N . GLU A 1 91 ? 0.998 0.725 21.939 1.00 97.38 91 GLU A N 1
ATOM 689 C CA . GLU A 1 91 ? -0.356 0.566 22.486 1.00 97.38 91 GLU A CA 1
ATOM 690 C C . GLU A 1 91 ? -1.397 0.383 21.377 1.00 97.38 91 GLU A C 1
ATOM 692 O O . GLU A 1 91 ? -2.239 -0.512 21.469 1.00 97.38 91 GLU A O 1
ATOM 697 N N . TYR A 1 92 ? -1.295 1.163 20.297 1.00 97.94 92 TYR A N 1
ATOM 698 C CA . TYR A 1 92 ? -2.141 1.017 19.113 1.00 97.94 92 TYR A CA 1
ATOM 699 C C . TYR A 1 92 ? -2.036 -0.385 18.492 1.00 97.94 92 TYR A C 1
ATOM 701 O O . TYR A 1 92 ? -3.052 -1.055 18.293 1.00 97.94 92 TYR A O 1
ATOM 709 N N . PHE A 1 93 ? -0.818 -0.864 18.218 1.00 96.94 93 PHE A N 1
ATOM 710 C CA . PHE A 1 93 ? -0.630 -2.188 17.620 1.00 96.94 93 PHE A CA 1
ATOM 711 C C . PHE A 1 93 ? -0.994 -3.324 18.579 1.00 96.94 93 PHE A C 1
ATOM 713 O O . PHE A 1 93 ? -1.570 -4.315 18.137 1.00 96.94 93 PHE A O 1
ATOM 720 N N . ASN A 1 94 ? -0.737 -3.182 19.881 1.00 96.31 94 ASN A N 1
ATOM 721 C CA . ASN A 1 94 ? -1.157 -4.160 20.886 1.00 96.31 94 ASN A CA 1
ATOM 722 C C . ASN A 1 94 ? -2.683 -4.306 20.929 1.00 96.31 94 ASN A C 1
ATOM 724 O O . ASN A 1 94 ? -3.184 -5.430 20.948 1.00 96.31 94 ASN A O 1
ATOM 728 N N . ALA A 1 95 ? -3.416 -3.190 20.879 1.00 96.25 95 ALA A N 1
ATOM 729 C CA . ALA A 1 95 ? -4.874 -3.198 20.828 1.00 96.25 95 ALA A CA 1
ATOM 730 C C . ALA A 1 95 ? -5.405 -3.906 19.570 1.00 96.25 95 ALA A C 1
ATOM 732 O O . ALA A 1 95 ? -6.330 -4.710 19.657 1.00 96.25 95 ALA A O 1
ATOM 733 N N . LEU A 1 96 ? -4.790 -3.673 18.405 1.00 95.69 96 LEU A N 1
ATOM 734 C CA . LEU A 1 96 ? -5.155 -4.374 17.170 1.00 95.69 96 LEU A CA 1
ATOM 735 C C . LEU A 1 96 ? -4.803 -5.866 17.206 1.00 95.69 96 LEU A C 1
ATOM 737 O O . LEU A 1 96 ? -5.605 -6.696 16.778 1.00 95.69 96 LEU A O 1
ATOM 741 N N . ASN A 1 97 ? -3.629 -6.222 17.729 1.00 93.75 97 ASN A N 1
ATOM 742 C CA . ASN A 1 97 ? -3.161 -7.607 17.807 1.00 93.75 97 ASN A CA 1
ATOM 743 C C . ASN A 1 97 ? -4.058 -8.481 18.696 1.00 93.75 97 ASN A C 1
ATOM 745 O O . ASN A 1 97 ? -4.179 -9.677 18.434 1.00 93.75 97 ASN A O 1
ATOM 749 N N . ALA A 1 98 ? -4.721 -7.891 19.696 1.00 91.75 98 ALA A N 1
ATOM 750 C CA . ALA A 1 98 ? -5.679 -8.592 20.548 1.00 91.75 98 ALA A CA 1
ATOM 751 C C . ALA A 1 98 ? -6.888 -9.153 19.773 1.00 91.75 98 ALA A C 1
ATOM 753 O O . ALA A 1 98 ? -7.519 -10.095 20.239 1.00 91.75 98 ALA A O 1
ATOM 754 N N . SER A 1 99 ? -7.199 -8.613 18.586 1.00 89.19 99 SER A N 1
ATOM 755 C CA . SER A 1 99 ? -8.323 -9.087 17.760 1.00 89.19 99 SER A CA 1
ATOM 756 C C . SER A 1 99 ? -8.074 -10.416 17.062 1.00 89.19 99 SER A C 1
ATOM 758 O O . SER A 1 99 ? -9.016 -11.005 16.545 1.00 89.19 99 SER A O 1
ATOM 760 N N . HIS A 1 100 ? -6.820 -10.881 17.015 1.00 89.69 100 HIS A N 1
ATOM 761 C CA . HIS A 1 100 ? -6.412 -12.098 16.306 1.00 89.69 100 HIS A CA 1
ATOM 762 C C . HIS A 1 100 ? -6.854 -12.176 14.829 1.00 89.69 100 HIS A C 1
ATOM 764 O O . HIS A 1 100 ? -6.763 -13.239 14.218 1.00 89.69 100 HIS A O 1
ATOM 770 N N . THR A 1 101 ? -7.254 -11.049 14.234 1.00 94.62 101 THR A N 1
ATOM 771 C CA . THR A 1 101 ? -7.690 -10.941 12.839 1.00 94.62 101 THR A CA 1
ATOM 772 C C . THR A 1 101 ? -6.696 -10.119 12.021 1.00 94.62 101 THR A C 1
ATOM 774 O O . THR A 1 101 ? -5.815 -9.442 12.561 1.00 94.62 101 THR A O 1
ATOM 777 N N . THR A 1 102 ? -6.781 -10.196 10.692 1.00 95.88 102 THR A N 1
ATOM 778 C CA . THR A 1 102 ? -5.942 -9.349 9.835 1.00 95.88 102 THR A CA 1
ATOM 779 C C . THR A 1 102 ? -6.332 -7.886 10.020 1.00 95.88 102 THR A C 1
ATOM 781 O O . THR A 1 102 ? -7.508 -7.538 9.962 1.00 95.88 102 THR A O 1
ATOM 784 N N . THR A 1 103 ? -5.346 -7.013 10.211 1.00 97.69 103 THR A N 1
ATOM 785 C CA . THR A 1 103 ? -5.568 -5.571 10.323 1.00 97.69 103 THR A CA 1
ATOM 786 C C . THR A 1 103 ? -4.814 -4.818 9.231 1.00 97.69 103 THR A C 1
ATOM 788 O O . THR A 1 103 ? -3.701 -5.188 8.850 1.00 97.69 103 THR A O 1
ATOM 791 N N . LEU A 1 104 ? -5.442 -3.769 8.701 1.00 97.75 104 LEU A N 1
ATOM 792 C CA . LEU A 1 104 ? -4.868 -2.846 7.729 1.00 97.75 104 LEU A CA 1
ATOM 793 C C . LEU A 1 104 ? -5.011 -1.421 8.257 1.00 97.75 104 LEU A C 1
ATOM 795 O O . LEU A 1 104 ? -6.119 -0.923 8.419 1.00 97.75 104 LEU A O 1
ATOM 799 N N . THR A 1 105 ? -3.887 -0.751 8.475 1.00 97.75 105 THR A N 1
ATOM 800 C CA . THR A 1 105 ? -3.852 0.640 8.932 1.00 97.75 105 THR A CA 1
ATOM 801 C C . THR A 1 105 ? -3.412 1.551 7.793 1.00 97.75 105 THR A C 1
ATOM 803 O O . THR A 1 105 ? -2.363 1.323 7.189 1.00 97.75 105 THR A O 1
ATOM 806 N N . ILE A 1 106 ? -4.180 2.609 7.530 1.00 96.62 106 ILE A N 1
ATOM 807 C CA . ILE A 1 106 ? -3.819 3.658 6.572 1.00 96.62 106 ILE A CA 1
ATOM 808 C C . ILE A 1 106 ? -3.027 4.734 7.317 1.00 96.62 106 ILE A C 1
ATOM 810 O O . ILE A 1 106 ? -3.533 5.363 8.242 1.00 96.62 106 ILE A O 1
ATOM 814 N N . GLY A 1 107 ? -1.763 4.924 6.942 1.00 94.06 107 GLY A N 1
ATOM 815 C CA . GLY A 1 107 ? -0.872 5.910 7.551 1.00 94.06 107 GLY A CA 1
ATOM 816 C C . GLY A 1 107 ? -0.432 6.968 6.548 1.00 94.06 107 GLY A C 1
ATOM 817 O O . GLY A 1 107 ? -0.032 6.644 5.431 1.00 94.06 107 GLY A O 1
ATOM 818 N N . HIS A 1 108 ? -0.462 8.235 6.954 1.00 90.50 108 HIS A N 1
ATOM 819 C CA . HIS A 1 108 ? 0.164 9.304 6.181 1.00 90.50 108 HIS A CA 1
ATOM 820 C C . HIS A 1 108 ? 1.689 9.184 6.237 1.00 90.50 108 HIS A C 1
ATOM 822 O O . HIS A 1 108 ? 2.248 8.824 7.270 1.00 90.50 108 HIS A O 1
ATOM 828 N N . VAL A 1 109 ? 2.366 9.524 5.142 1.00 86.56 109 VAL A N 1
ATOM 829 C CA . VAL A 1 109 ? 3.834 9.584 5.074 1.00 86.56 109 VAL A CA 1
ATOM 830 C C . VAL A 1 109 ? 4.335 11.000 5.364 1.00 86.56 109 VAL A C 1
ATOM 832 O O . VAL A 1 109 ? 3.675 11.986 5.022 1.00 86.56 109 VAL A O 1
ATOM 835 N N . SER A 1 110 ? 5.502 11.125 6.001 1.00 69.50 110 SER A N 1
ATOM 836 C CA . SER A 1 110 ? 6.087 12.441 6.285 1.00 69.50 110 SER A CA 1
ATOM 837 C C . SER A 1 110 ? 6.696 13.071 5.017 1.00 69.50 110 SER A C 1
ATOM 839 O O . SER A 1 110 ? 7.423 12.429 4.258 1.00 69.50 110 SER A O 1
ATOM 841 N N . LYS A 1 111 ? 6.417 14.360 4.771 1.00 57.47 111 LYS A N 1
ATOM 842 C CA . LYS A 1 111 ? 6.979 15.103 3.620 1.00 57.47 111 LYS A CA 1
ATOM 843 C C . LYS A 1 111 ? 8.485 15.384 3.743 1.00 57.47 111 LYS A C 1
ATOM 845 O O . LYS A 1 111 ? 9.128 15.734 2.760 1.00 57.47 111 LYS A O 1
ATOM 850 N N . SER A 1 112 ? 9.046 15.291 4.949 1.00 47.81 112 SER A N 1
ATOM 851 C CA . SER A 1 112 ? 10.458 15.594 5.218 1.00 47.81 112 SER A CA 1
ATOM 852 C C . SER A 1 112 ? 11.415 14.506 4.732 1.00 47.81 112 SER A C 1
ATOM 854 O O . SER A 1 112 ? 12.571 14.811 4.465 1.00 47.81 112 SER A O 1
ATOM 856 N N . GLU A 1 113 ? 10.944 13.268 4.565 1.00 44.69 113 GLU A N 1
ATOM 857 C CA . GLU A 1 113 ? 11.771 12.143 4.101 1.00 44.69 113 GLU A CA 1
ATOM 858 C C . GLU A 1 113 ? 11.649 11.877 2.593 1.00 44.69 113 GLU A C 1
ATOM 860 O O . GLU A 1 113 ? 12.498 11.215 2.002 1.00 44.69 113 GLU A O 1
ATOM 865 N N . THR A 1 114 ? 10.643 12.457 1.935 1.00 47.22 114 THR A N 1
ATOM 866 C CA . THR A 1 114 ? 10.392 12.290 0.492 1.00 47.22 114 THR A CA 1
ATOM 867 C C . THR A 1 114 ? 11.346 13.101 -0.393 1.00 47.22 114 THR A C 1
ATOM 869 O O . THR A 1 114 ? 11.427 12.853 -1.592 1.00 47.22 114 THR A O 1
ATOM 872 N N . ASN A 1 115 ? 12.118 14.035 0.176 1.00 38.22 115 ASN A N 1
ATOM 873 C CA . ASN A 1 115 ? 13.059 14.869 -0.583 1.00 38.22 115 ASN A CA 1
ATOM 874 C C . ASN A 1 115 ? 14.455 14.241 -0.759 1.00 38.22 115 ASN A C 1
ATOM 876 O O . ASN A 1 115 ? 15.255 14.750 -1.544 1.00 38.22 115 ASN A O 1
ATOM 880 N N . GLU A 1 116 ? 14.754 13.120 -0.092 1.00 39.62 116 GLU A N 1
ATOM 881 C CA . GLU A 1 116 ? 16.042 12.425 -0.214 1.00 39.62 116 GLU A CA 1
ATOM 882 C C . GLU A 1 116 ? 15.874 10.935 -0.541 1.00 39.62 116 GLU A C 1
ATOM 884 O O . GLU A 1 116 ? 16.272 10.066 0.222 1.00 39.62 116 GLU A O 1
ATOM 889 N N . LYS A 1 117 ? 15.351 10.617 -1.735 1.00 45.59 117 LYS A N 1
ATOM 890 C CA . LYS A 1 117 ? 15.575 9.314 -2.411 1.00 45.59 117 LYS A CA 1
ATOM 891 C C . LYS A 1 117 ? 15.194 8.044 -1.612 1.00 45.59 117 LYS A C 1
ATOM 893 O O . LYS A 1 117 ? 15.677 6.962 -1.950 1.00 45.59 117 LYS A O 1
ATOM 898 N N . GLY A 1 118 ? 14.361 8.150 -0.578 1.00 49.66 118 GLY A N 1
ATOM 899 C CA . GLY A 1 118 ? 13.968 7.047 0.295 1.00 49.66 118 GLY A CA 1
ATOM 900 C C . GLY A 1 118 ? 12.474 6.765 0.203 1.00 49.66 118 GLY A C 1
ATOM 901 O O . GLY A 1 118 ? 11.676 7.691 0.117 1.00 49.66 118 GLY A O 1
ATOM 902 N N . THR A 1 119 ? 12.114 5.482 0.235 1.00 57.59 119 THR A N 1
ATOM 903 C CA . THR A 1 119 ? 10.740 5.006 0.460 1.00 57.59 119 THR A CA 1
ATOM 904 C C . THR A 1 119 ? 10.100 5.782 1.610 1.00 57.59 119 THR A C 1
ATOM 906 O O . THR A 1 119 ? 10.687 5.820 2.698 1.00 57.59 119 THR A O 1
ATOM 909 N N . GLY A 1 120 ? 8.931 6.382 1.394 1.00 65.31 120 GLY A N 1
ATOM 910 C CA . GLY A 1 120 ? 8.222 7.158 2.401 1.00 65.31 120 GLY A CA 1
ATOM 911 C C . GLY A 1 120 ? 7.910 6.303 3.624 1.00 65.31 120 GLY A C 1
ATOM 912 O O . GLY A 1 120 ? 7.242 5.269 3.529 1.00 65.31 120 GLY A O 1
ATOM 913 N N . THR A 1 121 ? 8.402 6.710 4.795 1.00 75.50 121 THR A N 1
ATOM 914 C CA . THR A 1 121 ? 8.018 6.048 6.042 1.00 75.50 121 THR A CA 1
ATOM 915 C C . THR A 1 121 ? 6.715 6.646 6.583 1.00 75.50 121 THR A C 1
ATOM 917 O O . THR A 1 121 ? 6.449 7.843 6.390 1.00 75.50 121 THR A O 1
ATOM 920 N N . PRO A 1 122 ? 5.866 5.831 7.241 1.00 85.81 122 PRO A N 1
ATOM 921 C CA . PRO A 1 122 ? 4.703 6.350 7.942 1.00 85.81 122 PRO A CA 1
ATOM 922 C C . PRO A 1 122 ? 5.126 7.395 8.975 1.00 85.81 122 PRO A C 1
ATOM 924 O O . PRO A 1 122 ? 6.079 7.190 9.725 1.00 85.81 122 PRO A O 1
ATOM 927 N N . PHE A 1 123 ? 4.401 8.506 9.021 1.00 88.00 123 PHE A N 1
ATOM 928 C CA . PHE A 1 123 ? 4.606 9.559 10.002 1.00 88.00 123 PHE A CA 1
ATOM 929 C C . PHE A 1 123 ? 4.439 9.019 11.429 1.00 88.00 123 PHE A C 1
ATOM 931 O O . PHE A 1 123 ? 3.425 8.401 11.754 1.00 88.00 123 PHE A O 1
ATOM 938 N N . GLY A 1 124 ? 5.427 9.298 12.281 1.00 89.88 124 GLY A N 1
ATOM 939 C CA . GLY A 1 124 ? 5.423 8.939 13.694 1.00 89.88 124 GLY A CA 1
ATOM 940 C C . GLY A 1 124 ? 6.719 8.254 14.127 1.00 89.88 124 GLY A C 1
ATOM 941 O O . GLY A 1 124 ? 7.784 8.453 13.550 1.00 89.88 124 GLY A O 1
ATOM 942 N N . SER A 1 125 ? 6.636 7.455 15.190 1.00 90.12 125 SER A N 1
ATOM 943 C CA . SER A 1 125 ? 7.756 6.666 15.695 1.00 90.12 125 SER A CA 1
ATOM 944 C C . SER A 1 125 ? 8.181 5.560 14.717 1.00 90.12 125 SER A C 1
ATOM 946 O O . SER A 1 125 ? 7.391 5.063 13.914 1.00 90.12 125 SER A O 1
ATOM 948 N N . ILE A 1 126 ? 9.412 5.063 14.861 1.00 88.25 126 ILE A N 1
ATOM 949 C CA . ILE A 1 126 ? 9.910 3.922 14.073 1.00 88.25 126 ILE A CA 1
ATOM 950 C C . ILE A 1 126 ? 9.042 2.654 14.218 1.00 88.25 126 ILE A C 1
ATOM 952 O O . ILE A 1 126 ? 9.064 1.777 13.353 1.00 88.25 126 ILE A O 1
ATOM 956 N N . PHE A 1 127 ? 8.239 2.550 15.283 1.00 92.19 127 PHE A N 1
ATOM 957 C CA . PHE A 1 127 ? 7.360 1.405 15.517 1.00 92.19 127 PHE A CA 1
ATOM 958 C C . PHE A 1 127 ? 6.225 1.296 14.491 1.00 92.19 127 PHE A C 1
ATOM 960 O O . PHE A 1 127 ? 5.822 0.180 14.178 1.00 92.19 127 PHE A O 1
ATOM 967 N N . TRP A 1 128 ? 5.817 2.391 13.839 1.00 92.19 128 TRP A N 1
ATOM 968 C CA . TRP A 1 128 ? 4.890 2.329 12.697 1.00 92.19 128 TRP A CA 1
ATOM 969 C C . TRP A 1 128 ? 5.455 1.557 11.503 1.00 92.19 128 TRP A C 1
ATOM 971 O O . TRP A 1 128 ? 4.701 0.980 10.725 1.00 92.19 128 TRP A O 1
ATOM 981 N N . ARG A 1 129 ? 6.786 1.497 11.374 1.00 89.94 129 ARG A N 1
ATOM 982 C CA . ARG A 1 129 ? 7.467 0.635 10.403 1.00 89.94 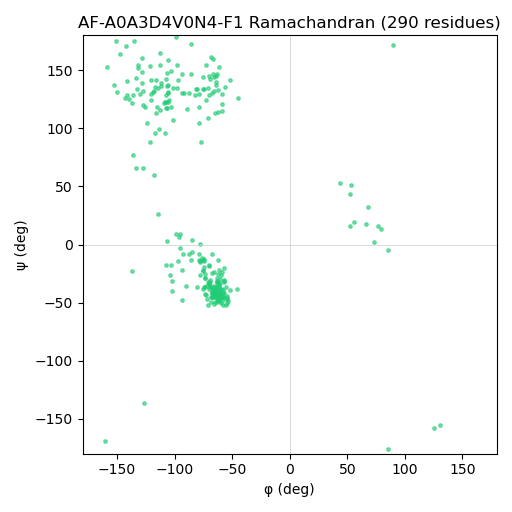129 ARG A CA 1
ATOM 983 C C . ARG A 1 129 ? 7.777 -0.744 10.980 1.00 89.94 129 ARG A C 1
ATOM 985 O O . ARG A 1 129 ? 7.742 -1.724 10.237 1.00 89.94 129 ARG A O 1
ATOM 992 N N . ASN A 1 130 ? 8.116 -0.851 12.265 1.00 89.25 130 ASN A N 1
ATOM 993 C CA . ASN A 1 130 ? 8.613 -2.101 12.852 1.00 89.25 130 ASN A CA 1
ATOM 994 C C . ASN A 1 130 ? 7.515 -3.110 13.206 1.00 89.25 130 ASN A C 1
ATOM 996 O O . ASN A 1 130 ? 7.736 -4.300 12.983 1.00 89.25 130 ASN A O 1
ATOM 1000 N N . GLU A 1 131 ? 6.351 -2.662 13.670 1.00 93.75 131 GLU A N 1
ATOM 1001 C CA . GLU A 1 131 ? 5.272 -3.554 14.113 1.00 93.75 131 GLU A CA 1
ATOM 1002 C C . GLU A 1 131 ? 4.533 -4.255 12.955 1.00 93.75 131 GLU A C 1
ATOM 1004 O O . GLU A 1 131 ? 4.326 -5.470 13.029 1.00 93.75 131 GLU A O 1
ATOM 1009 N N . PRO A 1 132 ? 4.190 -3.588 11.830 1.00 94.31 132 PRO A N 1
ATOM 1010 C CA . PRO A 1 132 ? 3.495 -4.264 10.736 1.00 94.31 132 PRO A CA 1
ATOM 1011 C C . PRO A 1 132 ? 4.333 -5.377 10.098 1.00 94.31 132 PRO A C 1
ATOM 1013 O O . PRO A 1 132 ? 5.528 -5.217 9.841 1.00 94.31 132 PRO A O 1
ATOM 1016 N N . ARG A 1 133 ? 3.695 -6.503 9.762 1.00 93.56 133 ARG A N 1
ATOM 1017 C CA . ARG A 1 133 ? 4.343 -7.635 9.063 1.00 93.56 133 ARG A CA 1
ATOM 1018 C C . ARG A 1 133 ? 4.578 -7.380 7.571 1.00 93.56 133 ARG A C 1
ATOM 1020 O O . ARG A 1 133 ? 5.435 -8.021 6.963 1.00 93.56 133 ARG A O 1
ATOM 1027 N N . SER A 1 134 ? 3.814 -6.456 6.997 1.00 94.19 134 SER A N 1
ATOM 1028 C CA . SER A 1 134 ? 3.911 -5.993 5.616 1.00 94.19 134 SER A CA 1
ATOM 1029 C C . SER A 1 134 ? 3.674 -4.489 5.593 1.00 94.19 134 SER A C 1
ATOM 1031 O O . SER A 1 134 ? 2.792 -4.008 6.300 1.00 94.19 134 SER A O 1
ATOM 1033 N N . LEU A 1 135 ? 4.429 -3.762 4.773 1.00 93.62 135 LEU A N 1
ATOM 1034 C CA . LEU A 1 135 ? 4.241 -2.330 4.561 1.00 93.62 135 LEU A CA 1
ATOM 1035 C C . LEU A 1 135 ? 4.200 -2.044 3.065 1.00 93.62 135 LEU A C 1
ATOM 1037 O O . LEU A 1 135 ? 5.092 -2.468 2.329 1.00 93.62 135 LEU A O 1
ATOM 1041 N N . TRP A 1 136 ? 3.167 -1.321 2.650 1.00 93.81 136 TRP A N 1
ATOM 1042 C CA . TRP A 1 136 ? 2.964 -0.884 1.277 1.00 93.81 136 TRP A CA 1
ATOM 1043 C C . TRP A 1 136 ? 2.939 0.638 1.231 1.00 93.81 136 TRP A C 1
ATOM 1045 O O . TRP A 1 136 ? 2.248 1.276 2.023 1.00 93.81 136 TRP A O 1
ATOM 1055 N N . GLU A 1 137 ? 3.699 1.204 0.306 1.00 91.38 137 GLU A N 1
ATOM 1056 C CA . GLU A 1 137 ? 3.709 2.626 -0.003 1.00 91.38 137 GLU A CA 1
ATOM 1057 C C . GLU A 1 137 ? 2.889 2.876 -1.268 1.00 91.38 137 GLU A C 1
ATOM 1059 O O . GLU A 1 137 ? 3.026 2.143 -2.246 1.00 91.38 137 GLU A O 1
ATOM 1064 N N . ILE A 1 138 ? 2.040 3.906 -1.244 1.00 91.62 138 ILE A N 1
ATOM 1065 C CA . ILE A 1 138 ? 1.300 4.374 -2.417 1.00 91.62 138 ILE A CA 1
ATOM 1066 C C . ILE A 1 138 ? 1.981 5.640 -2.923 1.00 91.62 138 ILE A C 1
ATOM 1068 O O . ILE A 1 138 ? 1.994 6.659 -2.232 1.00 91.62 138 ILE A O 1
ATOM 1072 N N . THR A 1 139 ? 2.482 5.595 -4.151 1.00 86.75 139 THR A N 1
ATOM 1073 C CA . THR A 1 139 ? 3.089 6.742 -4.825 1.00 86.75 139 THR A CA 1
ATOM 1074 C C . THR A 1 139 ? 2.219 7.178 -5.990 1.00 86.75 139 THR A C 1
ATOM 1076 O O . THR A 1 139 ? 1.720 6.361 -6.762 1.00 86.75 139 THR A O 1
ATOM 1079 N N . GLN A 1 140 ? 2.032 8.484 -6.130 1.00 85.19 140 GLN A N 1
ATOM 1080 C CA . GLN A 1 140 ? 1.328 9.074 -7.259 1.00 85.19 140 GLN A CA 1
ATOM 1081 C C . GLN A 1 140 ? 2.268 9.189 -8.467 1.00 85.19 140 GLN A C 1
ATOM 1083 O O . GLN A 1 140 ? 3.391 9.662 -8.320 1.00 85.19 140 GLN A O 1
ATOM 1088 N N . GLY A 1 141 ? 1.807 8.781 -9.649 1.00 79.31 141 GLY A N 1
ATOM 1089 C CA . GLY A 1 141 ? 2.546 8.945 -10.900 1.00 79.31 141 GLY A CA 1
ATOM 1090 C C . GLY A 1 141 ? 2.330 10.311 -11.558 1.00 79.31 141 GLY A C 1
ATOM 1091 O O . GLY A 1 141 ? 1.439 11.077 -11.175 1.00 79.31 141 GLY A O 1
ATOM 1092 N N . SER A 1 142 ? 3.100 10.575 -12.615 1.00 72.88 142 SER A N 1
ATOM 1093 C CA . SER A 1 142 ? 3.015 11.809 -13.421 1.00 72.88 142 SER A CA 1
ATOM 1094 C C . SER A 1 142 ? 1.644 12.019 -14.075 1.00 72.88 142 SER A C 1
ATOM 1096 O O . SER A 1 142 ? 1.204 13.155 -14.280 1.00 72.88 142 SER A O 1
ATOM 1098 N N . THR A 1 143 ? 0.927 10.933 -14.386 1.00 75.25 143 THR A N 1
ATOM 1099 C CA . THR A 1 143 ? -0.431 10.995 -14.930 1.00 75.25 143 THR A CA 1
ATOM 1100 C C . THR A 1 143 ? -1.400 11.307 -13.797 1.00 75.25 143 THR A C 1
ATOM 1102 O O . THR A 1 143 ? -1.964 10.417 -13.160 1.00 75.25 143 THR A O 1
ATOM 1105 N N . PHE A 1 144 ? -1.598 12.598 -13.545 1.00 79.94 144 PHE A N 1
ATOM 1106 C CA . PHE A 1 144 ? -2.505 13.087 -12.513 1.00 79.94 144 PHE A CA 1
ATOM 1107 C C . PHE A 1 144 ? -3.346 14.254 -13.024 1.00 79.94 144 PHE A C 1
ATOM 1109 O O . PHE A 1 144 ? -3.109 15.430 -12.749 1.00 79.94 144 PHE A O 1
ATOM 1116 N N . THR A 1 145 ? -4.352 13.909 -13.816 1.00 87.19 145 THR A N 1
ATOM 1117 C CA . THR A 1 145 ? -5.341 14.853 -14.332 1.00 87.19 145 THR A CA 1
ATOM 1118 C C . THR A 1 145 ? -6.619 14.802 -13.493 1.00 87.19 145 THR A C 1
ATOM 1120 O O . THR A 1 145 ? -6.755 14.027 -12.546 1.00 87.19 145 THR A O 1
ATOM 1123 N N . LYS A 1 146 ? -7.599 15.638 -13.849 1.00 86.25 146 LYS A N 1
ATOM 1124 C CA . LYS A 1 146 ? -8.920 15.630 -13.208 1.00 86.25 146 LYS A CA 1
ATOM 1125 C C . LYS A 1 146 ? -9.685 14.317 -13.421 1.00 86.25 146 LYS A C 1
ATOM 1127 O O . LYS A 1 146 ? -10.437 13.931 -12.536 1.00 86.25 146 LYS A O 1
ATOM 1132 N N . SER A 1 147 ? -9.493 13.661 -14.566 1.00 92.00 147 SER A N 1
ATOM 1133 C CA . SER A 1 147 ? -10.246 12.459 -14.952 1.00 92.00 147 SER A CA 1
ATOM 1134 C C . SER A 1 147 ? -9.429 11.174 -14.881 1.00 92.00 147 SER A C 1
ATOM 1136 O O . SER A 1 147 ? -10.012 10.100 -14.890 1.00 92.00 147 SER A O 1
ATOM 1138 N N . VAL A 1 148 ? -8.099 11.260 -14.842 1.00 92.81 148 VAL A N 1
ATOM 1139 C CA . VAL A 1 148 ? -7.209 10.092 -14.858 1.00 92.81 148 VAL A CA 1
ATOM 1140 C C . VAL A 1 148 ? -6.106 10.283 -13.835 1.00 92.81 148 VAL A C 1
ATOM 1142 O O . VAL A 1 148 ? -5.435 11.318 -13.848 1.00 92.81 148 VAL A O 1
ATOM 1145 N N . LYS A 1 149 ? -5.912 9.282 -12.978 1.00 92.56 149 LYS A N 1
ATOM 1146 C CA . LYS A 1 149 ? -4.859 9.251 -11.962 1.00 92.56 149 LYS A CA 1
ATOM 1147 C C . LYS A 1 149 ? -4.151 7.907 -11.986 1.00 92.56 149 LYS A C 1
ATOM 1149 O O . LYS A 1 149 ? -4.813 6.874 -11.998 1.00 92.56 149 LYS A O 1
ATOM 1154 N N . GLU A 1 150 ? -2.829 7.919 -11.956 1.00 92.31 150 GLU A N 1
ATOM 1155 C CA . GLU A 1 150 ? -2.014 6.710 -11.864 1.00 92.31 150 GLU A CA 1
ATOM 1156 C C . GLU A 1 150 ? -1.301 6.644 -10.520 1.00 92.31 150 GLU A C 1
ATOM 1158 O O . GLU A 1 150 ? -0.787 7.648 -10.022 1.00 92.31 150 GLU A O 1
ATOM 1163 N N . PHE A 1 151 ? -1.268 5.447 -9.944 1.00 92.44 151 PHE A N 1
ATOM 1164 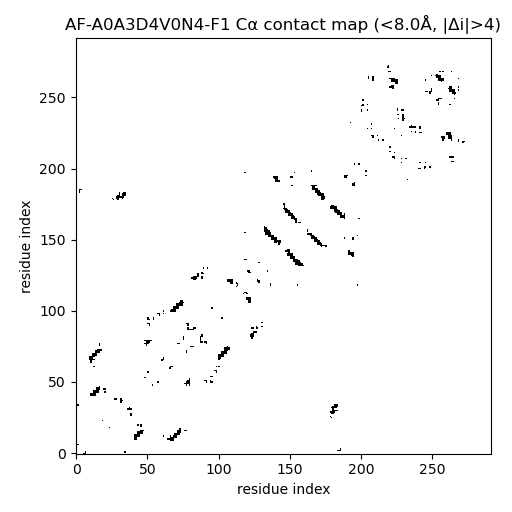C CA . PHE A 1 151 ? -0.600 5.166 -8.685 1.00 92.44 151 PHE A CA 1
ATOM 1165 C C . PHE A 1 151 ? 0.235 3.894 -8.803 1.00 92.44 151 PHE A C 1
ATOM 1167 O O . PHE A 1 151 ? -0.168 2.930 -9.457 1.00 92.44 151 PHE A O 1
ATOM 1174 N N . GLY A 1 152 ? 1.386 3.892 -8.141 1.00 91.81 152 GLY A N 1
ATOM 1175 C CA . GLY A 1 152 ? 2.187 2.703 -7.885 1.00 91.81 152 GLY A CA 1
ATOM 1176 C C . GLY A 1 152 ? 2.055 2.299 -6.423 1.00 91.81 152 GLY A C 1
ATOM 1177 O O . GLY A 1 152 ? 2.071 3.153 -5.539 1.00 91.81 152 GLY A O 1
ATOM 1178 N N . LEU A 1 153 ? 1.907 1.005 -6.173 1.00 92.38 153 LEU A N 1
ATOM 1179 C CA . LEU A 1 153 ? 1.967 0.412 -4.846 1.00 92.38 153 LEU A CA 1
ATOM 1180 C C . LEU A 1 153 ? 3.270 -0.378 -4.744 1.00 92.38 153 LEU A C 1
ATOM 1182 O O . LEU A 1 153 ? 3.500 -1.293 -5.535 1.00 92.38 153 LEU A O 1
ATOM 1186 N N . PHE A 1 154 ? 4.098 -0.041 -3.761 1.00 88.94 154 PHE A N 1
ATOM 1187 C CA . PHE A 1 154 ? 5.418 -0.631 -3.560 1.00 88.94 154 PHE A CA 1
ATOM 1188 C C . PHE A 1 154 ? 5.489 -1.289 -2.187 1.00 88.94 154 PHE A C 1
ATOM 1190 O O . PHE A 1 154 ? 5.255 -0.635 -1.169 1.00 88.94 154 PHE A O 1
ATOM 1197 N N . GLN A 1 155 ? 5.825 -2.576 -2.129 1.00 90.81 155 GLN A N 1
ATOM 1198 C CA . GLN A 1 155 ? 6.011 -3.252 -0.851 1.00 90.81 155 GLN A CA 1
ATOM 1199 C C . GLN A 1 155 ? 7.393 -2.903 -0.278 1.00 90.81 155 GLN A C 1
ATOM 1201 O O . GLN A 1 155 ? 8.422 -3.401 -0.724 1.00 90.81 155 GLN A O 1
ATOM 1206 N N . THR A 1 156 ? 7.430 -2.030 0.728 1.00 87.56 156 THR A N 1
ATOM 1207 C CA . THR A 1 156 ? 8.682 -1.516 1.320 1.00 87.56 156 THR A CA 1
ATOM 1208 C C . THR A 1 156 ? 9.150 -2.324 2.530 1.00 87.56 156 THR A C 1
ATOM 1210 O O . THR A 1 156 ? 10.250 -2.101 3.055 1.00 87.56 156 THR A O 1
ATOM 1213 N N . LYS A 1 157 ? 8.309 -3.251 3.002 1.00 87.56 157 LYS A N 1
ATOM 1214 C CA . LYS A 1 157 ? 8.628 -4.232 4.039 1.00 87.56 157 LYS A CA 1
ATOM 1215 C C . LYS A 1 157 ? 7.767 -5.474 3.864 1.00 87.56 157 LYS A C 1
ATOM 1217 O O . LYS A 1 157 ? 6.553 -5.369 3.701 1.00 87.56 157 LYS A O 1
ATOM 1222 N N . TYR A 1 158 ? 8.387 -6.636 4.023 1.00 92.38 158 TYR A N 1
ATOM 1223 C CA . TYR A 1 158 ? 7.693 -7.901 4.184 1.00 92.38 158 TYR A CA 1
ATOM 1224 C C . TYR A 1 158 ? 8.531 -8.846 5.039 1.00 92.38 158 TYR A C 1
ATOM 1226 O O . TYR A 1 158 ? 9.727 -8.999 4.804 1.00 92.38 158 TYR A O 1
ATOM 1234 N N . ASN A 1 159 ? 7.918 -9.464 6.046 1.00 86.00 159 ASN A N 1
ATOM 1235 C CA . ASN A 1 159 ? 8.645 -10.341 6.966 1.00 86.00 159 ASN A CA 1
ATOM 1236 C C . ASN A 1 159 ? 8.765 -11.795 6.469 1.00 86.00 159 ASN A C 1
ATOM 1238 O O . ASN A 1 159 ? 9.528 -12.557 7.056 1.00 86.00 159 ASN A O 1
ATOM 1242 N N . ALA A 1 160 ? 8.005 -12.209 5.446 1.00 82.12 160 ALA A N 1
ATOM 1243 C CA . ALA A 1 160 ? 7.774 -13.628 5.153 1.00 82.12 160 ALA A CA 1
ATOM 1244 C C . ALA A 1 160 ? 7.932 -14.002 3.669 1.00 82.12 160 ALA A C 1
ATOM 1246 O O . ALA A 1 160 ? 6.980 -14.432 3.033 1.00 82.12 160 ALA A O 1
ATOM 1247 N N . GLY A 1 161 ? 9.141 -13.900 3.117 1.00 77.00 161 GLY A N 1
ATOM 1248 C CA . GLY A 1 161 ? 9.440 -14.349 1.752 1.00 77.00 161 GLY A CA 1
ATOM 1249 C C . GLY A 1 161 ? 10.052 -13.249 0.895 1.00 77.00 161 GLY A C 1
ATOM 1250 O O . GLY A 1 161 ? 10.641 -12.308 1.423 1.00 77.00 161 GLY A O 1
ATOM 1251 N N . ALA A 1 162 ? 9.939 -13.390 -0.428 1.00 79.00 162 ALA A N 1
ATOM 1252 C CA . ALA A 1 162 ? 10.534 -12.459 -1.388 1.00 79.00 162 ALA A CA 1
ATOM 1253 C C . ALA A 1 162 ? 9.748 -11.143 -1.550 1.00 79.00 162 ALA A C 1
ATOM 1255 O O . ALA A 1 162 ? 10.308 -10.174 -2.053 1.00 79.00 162 ALA A O 1
ATOM 1256 N N . GLY A 1 163 ? 8.498 -11.102 -1.080 1.00 84.81 163 GLY A N 1
ATOM 1257 C CA . GLY A 1 163 ? 7.580 -9.991 -1.320 1.00 84.81 163 GLY A CA 1
ATOM 1258 C C . GLY A 1 163 ? 6.840 -10.128 -2.648 1.00 84.81 163 GLY A C 1
ATOM 1259 O O . GLY A 1 163 ? 6.959 -11.142 -3.334 1.00 84.81 163 GLY A O 1
ATOM 1260 N N . GLU A 1 164 ? 6.058 -9.107 -2.963 1.00 86.88 164 GLU A N 1
ATOM 1261 C CA . GLU A 1 164 ? 5.260 -8.981 -4.179 1.00 86.88 164 GLU A CA 1
ATOM 1262 C C . GLU A 1 164 ? 5.883 -7.950 -5.122 1.00 86.88 164 GLU A C 1
ATOM 1264 O O . GLU A 1 164 ? 6.452 -6.947 -4.677 1.00 86.88 164 GLU A O 1
ATOM 1269 N N . ASP A 1 165 ? 5.721 -8.173 -6.427 1.00 86.44 165 ASP A N 1
ATOM 1270 C CA . ASP A 1 165 ? 6.117 -7.190 -7.431 1.00 86.44 165 ASP A CA 1
ATOM 1271 C C . ASP A 1 165 ? 5.291 -5.897 -7.270 1.00 86.44 165 ASP A C 1
ATOM 1273 O O . ASP A 1 165 ? 4.102 -5.948 -6.918 1.00 86.44 165 ASP A O 1
ATOM 1277 N N . PRO A 1 166 ? 5.874 -4.722 -7.567 1.00 89.56 166 PRO A N 1
ATOM 1278 C CA . PRO A 1 166 ? 5.155 -3.457 -7.556 1.00 89.56 166 PRO A CA 1
ATOM 1279 C C . PRO A 1 166 ? 3.868 -3.488 -8.395 1.00 89.56 166 PRO A C 1
ATOM 1281 O O . PRO A 1 166 ? 3.813 -4.049 -9.493 1.00 89.56 166 PRO A O 1
ATOM 1284 N N . ILE A 1 167 ? 2.816 -2.836 -7.897 1.00 92.00 167 ILE A N 1
ATOM 1285 C CA . ILE A 1 167 ? 1.489 -2.851 -8.524 1.00 92.00 167 ILE A CA 1
ATOM 1286 C C . ILE A 1 167 ? 1.132 -1.472 -9.071 1.00 92.00 167 ILE A C 1
ATOM 1288 O O . ILE A 1 167 ? 0.958 -0.521 -8.315 1.00 92.00 167 ILE A O 1
ATOM 1292 N N . GLY A 1 168 ? 0.980 -1.368 -10.391 1.00 92.50 168 GLY A N 1
ATOM 1293 C CA . GLY A 1 168 ? 0.500 -0.155 -11.049 1.00 92.50 168 GLY A CA 1
ATOM 1294 C C . GLY A 1 168 ? -1.010 -0.174 -11.216 1.00 92.50 168 GLY A C 1
ATOM 1295 O O . GLY A 1 168 ? -1.560 -1.151 -11.730 1.00 92.50 168 GLY A O 1
ATOM 1296 N N . LEU A 1 169 ? -1.674 0.910 -10.821 1.00 93.75 169 LEU A N 1
ATOM 1297 C CA . LEU A 1 169 ? -3.110 1.104 -10.999 1.00 93.75 169 LEU A CA 1
ATOM 1298 C C . LEU A 1 169 ? -3.394 2.442 -11.679 1.00 93.75 169 LEU A C 1
ATOM 1300 O O . LEU A 1 169 ? -2.910 3.485 -11.236 1.00 93.75 169 LEU A O 1
ATOM 1304 N N . ARG A 1 170 ? -4.237 2.424 -12.711 1.00 93.56 170 ARG A N 1
ATOM 1305 C CA . ARG A 1 170 ? -4.847 3.628 -13.281 1.00 93.56 170 ARG A CA 1
ATOM 1306 C C . ARG A 1 170 ? -6.306 3.703 -12.866 1.00 93.56 170 ARG A C 1
ATOM 1308 O O . ARG A 1 170 ? -7.043 2.737 -13.016 1.00 93.56 170 ARG A O 1
ATOM 1315 N N . PHE A 1 171 ? -6.701 4.871 -12.381 1.00 95.00 171 PHE A N 1
ATOM 1316 C CA . PHE A 1 171 ? -8.065 5.234 -12.031 1.00 95.00 171 PHE A CA 1
ATOM 1317 C C . PHE A 1 171 ? -8.593 6.221 -13.070 1.00 95.00 171 PHE A C 1
ATOM 1319 O O . PHE A 1 171 ? -8.016 7.298 -13.242 1.00 95.00 171 PHE A O 1
ATOM 1326 N N . THR A 1 172 ? -9.703 5.876 -13.716 1.00 95.81 172 THR A N 1
ATOM 1327 C CA . THR A 1 172 ? -10.405 6.720 -14.687 1.00 95.81 172 THR A CA 1
ATOM 1328 C C . THR A 1 172 ? -11.786 7.072 -14.144 1.00 95.81 172 THR A C 1
ATOM 1330 O O . THR A 1 172 ? -12.614 6.201 -13.891 1.00 95.81 172 THR A O 1
ATOM 1333 N N . PHE A 1 173 ? -12.025 8.364 -13.952 1.00 96.06 173 PHE A N 1
ATOM 1334 C CA . PHE A 1 173 ? -13.260 8.921 -13.409 1.00 96.06 173 PHE A CA 1
ATOM 1335 C C . PHE A 1 173 ? -14.200 9.293 -14.558 1.00 96.06 173 PHE A C 1
ATOM 1337 O O . PHE A 1 173 ? -13.790 10.004 -15.478 1.00 96.06 173 PHE A O 1
ATOM 1344 N N . ASP A 1 174 ? -15.457 8.853 -14.487 1.00 95.38 174 ASP A N 1
ATOM 1345 C CA . ASP A 1 174 ? -16.489 9.184 -15.479 1.00 95.38 174 ASP A CA 1
ATOM 1346 C C . ASP A 1 174 ? -16.773 10.689 -15.556 1.00 95.38 174 ASP A C 1
ATOM 1348 O O . ASP A 1 174 ? -16.883 11.267 -16.637 1.00 95.38 174 ASP A O 1
ATOM 1352 N N . ASP A 1 175 ? -16.837 11.330 -14.394 1.00 92.88 175 ASP A N 1
ATOM 1353 C CA . ASP A 1 175 ? -16.971 12.765 -14.233 1.00 92.88 175 ASP A CA 1
ATOM 1354 C C . ASP A 1 175 ? -16.070 13.235 -13.074 1.00 92.88 175 ASP A C 1
ATOM 1356 O O . ASP A 1 175 ? -16.212 12.757 -11.946 1.00 92.88 175 ASP A O 1
ATOM 1360 N N . PRO A 1 176 ? -15.166 14.208 -13.293 1.00 87.12 176 PRO A N 1
ATOM 1361 C CA . PRO A 1 176 ? -14.222 14.656 -12.267 1.00 87.12 176 PRO A CA 1
ATOM 1362 C C . PRO A 1 176 ? -14.816 15.280 -11.005 1.00 87.12 176 PRO A C 1
ATOM 1364 O O . PRO A 1 176 ? -14.075 15.543 -10.059 1.00 87.12 176 PRO A O 1
ATOM 1367 N N . ARG A 1 177 ? -16.103 15.638 -11.011 1.00 86.12 177 ARG A N 1
ATOM 1368 C CA . ARG A 1 177 ? -16.761 16.304 -9.880 1.00 86.12 177 ARG A CA 1
ATOM 1369 C C . ARG A 1 177 ? -17.610 15.336 -9.080 1.00 86.12 177 ARG A C 1
ATOM 1371 O O . ARG A 1 177 ? -17.660 15.446 -7.862 1.00 86.12 177 ARG A O 1
ATOM 1378 N N . THR A 1 178 ? -18.310 14.447 -9.771 1.00 88.44 178 THR A N 1
ATOM 1379 C CA . THR A 1 178 ? -19.302 13.557 -9.167 1.00 88.44 178 THR A CA 1
ATOM 1380 C C . THR A 1 178 ? -18.800 12.132 -9.006 1.00 88.44 178 THR A C 1
ATOM 1382 O O . THR A 1 178 ? -19.277 11.464 -8.095 1.00 88.44 178 THR A O 1
ATOM 1385 N N . ALA A 1 179 ? -17.848 11.695 -9.842 1.00 91.19 179 ALA A N 1
ATOM 1386 C CA . ALA A 1 179 ? -17.193 10.392 -9.776 1.00 91.19 179 ALA A CA 1
ATOM 1387 C C . ALA A 1 179 ? -18.182 9.245 -9.509 1.00 91.19 179 ALA A C 1
ATOM 1389 O O . ALA A 1 179 ? -18.012 8.492 -8.556 1.00 91.19 179 ALA A O 1
ATOM 1390 N N . ARG A 1 180 ? -19.256 9.127 -10.301 1.00 94.81 180 ARG A N 1
ATOM 1391 C CA . ARG A 1 180 ? -20.289 8.092 -10.082 1.00 94.81 180 ARG A CA 1
ATOM 1392 C C . ARG A 1 180 ? -19.813 6.707 -10.505 1.00 94.81 180 ARG A C 1
ATOM 1394 O O . ARG A 1 180 ? -20.388 5.701 -10.078 1.00 94.81 180 ARG A O 1
ATOM 1401 N N . LYS A 1 181 ? -18.776 6.662 -11.339 1.00 95.94 181 LYS A N 1
ATOM 1402 C CA . LYS A 1 181 ? -18.093 5.454 -11.785 1.00 95.94 181 LYS A CA 1
ATOM 1403 C C . LYS A 1 181 ? -16.591 5.727 -11.854 1.00 95.94 181 LYS A C 1
ATOM 1405 O O . LYS A 1 181 ? -16.157 6.689 -12.485 1.00 95.94 181 LYS A O 1
ATOM 1410 N N . VAL A 1 182 ? -15.805 4.855 -11.230 1.00 96.44 182 VAL A N 1
ATOM 1411 C CA . VAL A 1 182 ? -14.340 4.905 -11.276 1.00 96.44 182 VAL A CA 1
ATOM 1412 C C . VAL A 1 182 ? -13.816 3.578 -11.790 1.00 96.44 182 VAL A C 1
ATOM 1414 O O . VAL A 1 182 ? -13.815 2.581 -11.074 1.00 96.44 182 VAL A O 1
ATOM 1417 N N . GLU A 1 183 ? -13.384 3.566 -13.045 1.00 95.31 183 GLU A N 1
ATOM 1418 C CA . GLU A 1 183 ? -12.728 2.407 -13.640 1.00 95.31 183 GLU A CA 1
ATOM 1419 C C . GLU A 1 183 ? -11.308 2.301 -13.091 1.00 95.31 183 GLU A C 1
ATOM 1421 O O . GLU A 1 183 ? -10.584 3.293 -13.019 1.00 95.31 183 GLU A O 1
ATOM 1426 N N . VAL A 1 184 ? -10.921 1.095 -12.688 1.00 93.31 184 VAL A N 1
ATOM 1427 C CA . VAL A 1 184 ? -9.575 0.798 -12.198 1.00 93.31 184 VAL A CA 1
ATOM 1428 C C . VAL A 1 184 ? -8.992 -0.268 -13.106 1.00 93.31 184 VAL A C 1
ATOM 1430 O O . VAL A 1 184 ? -9.642 -1.290 -13.310 1.00 93.31 184 VAL A O 1
ATOM 1433 N N . GLU A 1 185 ? -7.785 -0.060 -13.621 1.00 91.81 185 GLU A N 1
ATOM 1434 C CA . GLU A 1 185 ? -7.062 -1.047 -14.427 1.00 91.81 185 GLU A CA 1
ATOM 1435 C C . GLU A 1 185 ? -5.615 -1.209 -13.950 1.00 91.81 185 GLU A C 1
ATOM 1437 O O . GLU A 1 185 ? -5.017 -0.283 -13.396 1.00 91.81 185 GLU A O 1
ATOM 1442 N N . ARG A 1 186 ? -5.044 -2.401 -14.168 1.00 91.00 186 ARG A N 1
ATOM 1443 C CA . ARG A 1 186 ? -3.607 -2.627 -13.977 1.00 91.00 186 ARG A CA 1
ATOM 1444 C C . ARG A 1 186 ? -2.841 -1.914 -15.080 1.00 91.00 186 ARG A C 1
ATOM 1446 O O . ARG A 1 186 ? -3.163 -2.072 -16.254 1.00 91.00 186 ARG A O 1
ATOM 1453 N N . ILE A 1 187 ? -1.786 -1.213 -14.697 1.00 89.50 187 ILE A N 1
ATOM 1454 C CA . ILE A 1 187 ? -0.820 -0.646 -15.633 1.00 89.50 187 ILE A CA 1
ATOM 1455 C C . ILE A 1 187 ? 0.571 -1.179 -15.333 1.00 89.50 187 ILE A C 1
ATOM 1457 O O . ILE A 1 187 ? 0.891 -1.537 -14.197 1.00 89.50 187 ILE A O 1
ATOM 1461 N N . ASP A 1 188 ? 1.409 -1.199 -16.361 1.00 83.94 188 ASP A N 1
ATOM 1462 C CA . ASP A 1 188 ? 2.837 -1.378 -16.169 1.00 83.94 188 ASP A CA 1
ATOM 1463 C C . ASP A 1 188 ? 3.407 -0.096 -15.543 1.00 83.94 188 ASP A C 1
ATOM 1465 O O . ASP A 1 188 ? 3.483 0.940 -16.208 1.00 83.94 188 ASP A O 1
ATOM 1469 N N . ILE A 1 189 ? 3.801 -0.165 -14.265 1.00 81.00 189 ILE A N 1
ATOM 1470 C CA . ILE A 1 189 ? 4.417 0.936 -13.492 1.00 81.00 189 ILE A CA 1
ATOM 1471 C C . ILE A 1 189 ? 5.508 1.628 -14.287 1.00 81.00 189 ILE A C 1
ATOM 1473 O O . ILE A 1 189 ? 5.665 2.842 -14.246 1.00 81.00 189 ILE A O 1
ATOM 1477 N N . SER A 1 190 ? 6.266 0.837 -15.022 1.00 68.94 190 SER A N 1
ATOM 1478 C CA . SER A 1 190 ? 7.459 1.301 -15.689 1.00 68.94 190 SER A CA 1
ATOM 1479 C C . SER A 1 190 ? 7.194 2.077 -16.984 1.00 68.94 190 SER A C 1
ATOM 1481 O O . SER A 1 190 ? 8.111 2.675 -17.539 1.00 68.94 190 SER A O 1
ATOM 1483 N N . SER A 1 191 ? 5.941 2.105 -17.449 1.00 68.44 191 SER A N 1
ATOM 1484 C CA . SER A 1 191 ? 5.497 3.017 -18.506 1.00 68.44 191 SER A CA 1
ATOM 1485 C C . SER A 1 191 ? 5.316 4.460 -18.012 1.00 68.44 191 SER A C 1
ATOM 1487 O O . SER A 1 191 ? 5.220 5.375 -18.829 1.00 68.44 191 SER A O 1
ATOM 1489 N N . ASN A 1 192 ? 5.305 4.680 -16.690 1.00 71.00 192 ASN A N 1
ATOM 1490 C CA . ASN A 1 192 ? 5.247 5.998 -16.067 1.00 71.00 192 ASN A CA 1
ATOM 1491 C C . ASN A 1 192 ? 6.599 6.331 -15.419 1.00 71.00 192 ASN A C 1
ATOM 1493 O O . ASN A 1 192 ? 7.054 5.606 -14.539 1.00 71.00 192 ASN A O 1
ATOM 1497 N N . ILE A 1 193 ? 7.232 7.434 -15.829 1.00 64.94 193 ILE A N 1
ATOM 1498 C CA . ILE A 1 193 ? 8.607 7.768 -15.425 1.00 64.94 193 ILE A CA 1
ATOM 1499 C C . ILE A 1 193 ? 8.762 7.940 -13.901 1.00 64.94 193 ILE A C 1
ATOM 1501 O O . ILE A 1 193 ? 9.667 7.350 -13.319 1.00 64.94 193 ILE A O 1
ATOM 1505 N N . ASP A 1 194 ? 7.818 8.616 -13.239 1.00 66.69 194 ASP A N 1
ATOM 1506 C CA . ASP A 1 194 ? 7.849 8.864 -11.787 1.00 66.69 194 ASP A CA 1
ATOM 1507 C C . ASP A 1 194 ? 7.622 7.575 -10.982 1.00 66.69 194 ASP A C 1
ATOM 1509 O O . ASP A 1 194 ? 8.211 7.348 -9.924 1.00 66.69 194 ASP A O 1
ATOM 1513 N N . LEU A 1 195 ? 6.761 6.687 -11.486 1.00 73.19 195 LEU A N 1
ATOM 1514 C CA . LEU A 1 195 ? 6.534 5.394 -10.842 1.00 73.19 195 LEU A CA 1
ATOM 1515 C C . LEU A 1 195 ? 7.725 4.457 -11.081 1.00 73.19 195 LEU A C 1
ATOM 1517 O O . LEU A 1 195 ? 8.132 3.734 -10.171 1.00 73.19 195 LEU A O 1
ATOM 1521 N N . ALA A 1 196 ? 8.335 4.516 -12.267 1.00 63.88 196 ALA A N 1
ATOM 1522 C CA . ALA A 1 196 ? 9.555 3.787 -12.579 1.00 63.88 196 ALA A CA 1
ATOM 1523 C C . ALA A 1 196 ? 10.719 4.218 -11.679 1.00 63.88 196 ALA A C 1
ATOM 1525 O O . ALA A 1 196 ? 11.515 3.368 -11.288 1.00 63.88 196 ALA A O 1
ATOM 1526 N N . GLU A 1 197 ? 10.819 5.497 -11.299 1.00 63.56 197 GLU A N 1
ATOM 1527 C CA . GLU A 1 197 ? 11.852 5.990 -10.378 1.00 63.56 197 GLU A CA 1
ATOM 1528 C C . GLU A 1 197 ? 11.848 5.270 -9.021 1.00 63.56 197 GLU A C 1
ATOM 1530 O O . GLU A 1 197 ? 12.924 5.071 -8.448 1.00 63.56 197 GLU A O 1
ATOM 1535 N N . ASN A 1 198 ? 10.686 4.801 -8.562 1.00 61.84 198 ASN A N 1
ATOM 1536 C CA . ASN A 1 198 ? 10.523 4.084 -7.295 1.00 61.84 198 ASN A CA 1
ATOM 1537 C C . ASN A 1 198 ? 10.813 2.573 -7.386 1.00 61.84 198 ASN A C 1
ATOM 1539 O O . ASN A 1 198 ? 10.885 1.900 -6.359 1.00 61.84 198 ASN A O 1
ATOM 1543 N N . LEU A 1 199 ? 11.049 2.033 -8.589 1.00 63.19 199 LEU A N 1
ATOM 1544 C CA . LEU A 1 199 ? 11.528 0.659 -8.762 1.00 63.19 199 LEU A CA 1
ATOM 1545 C C . LEU A 1 199 ? 12.955 0.498 -8.222 1.00 63.19 199 LEU A C 1
ATOM 1547 O O . LEU A 1 199 ? 13.811 1.385 -8.358 1.00 63.19 199 LEU A O 1
ATOM 1551 N N . SER A 1 200 ? 13.260 -0.681 -7.678 1.00 69.69 200 SER A N 1
ATOM 1552 C CA . SER A 1 200 ? 14.634 -1.021 -7.321 1.00 69.69 200 SER A CA 1
ATOM 1553 C C . SER A 1 200 ? 15.522 -1.017 -8.570 1.00 69.69 200 SER A C 1
ATOM 1555 O O . SER A 1 200 ? 15.086 -1.302 -9.688 1.00 69.69 200 SER A O 1
ATOM 1557 N N . TRP A 1 201 ? 16.820 -0.749 -8.399 1.00 77.44 201 TRP A N 1
ATOM 1558 C CA . TRP A 1 201 ? 17.762 -0.826 -9.522 1.00 77.44 201 TRP A CA 1
ATOM 1559 C C . TRP A 1 201 ? 17.761 -2.200 -10.192 1.00 77.44 201 TRP A C 1
ATOM 1561 O O . TRP A 1 201 ? 17.972 -2.285 -11.396 1.00 77.44 201 TRP A O 1
ATOM 1571 N N . HIS A 1 202 ? 17.495 -3.260 -9.432 1.00 76.06 202 HIS A N 1
ATOM 1572 C CA . HIS A 1 202 ? 17.410 -4.613 -9.953 1.00 76.06 202 HIS A CA 1
ATOM 1573 C C . HIS A 1 202 ? 16.275 -4.764 -10.980 1.00 76.06 202 HIS A C 1
ATOM 1575 O O . HIS A 1 202 ? 16.492 -5.279 -12.079 1.00 76.06 202 HIS A O 1
ATOM 1581 N N . GLU A 1 203 ? 15.085 -4.265 -10.651 1.00 73.25 203 GLU A N 1
ATOM 1582 C CA . GLU A 1 203 ? 13.916 -4.276 -11.537 1.00 73.25 203 GLU A CA 1
ATOM 1583 C C . GLU A 1 203 ? 14.126 -3.348 -12.736 1.00 73.25 203 GLU A C 1
ATOM 1585 O O . GLU A 1 203 ? 13.934 -3.770 -13.877 1.00 73.25 203 GLU A O 1
ATOM 1590 N N . LYS A 1 204 ? 14.629 -2.126 -12.494 1.00 79.12 204 LYS A N 1
ATOM 1591 C CA . LYS A 1 204 ? 14.950 -1.151 -13.550 1.00 79.12 204 LYS A CA 1
ATOM 1592 C C . LYS A 1 204 ? 15.872 -1.745 -14.613 1.00 79.12 204 LYS A C 1
ATOM 1594 O O . LYS A 1 204 ? 15.599 -1.623 -15.806 1.00 79.12 204 LYS A O 1
ATOM 1599 N N . ILE A 1 205 ? 16.950 -2.402 -14.180 1.00 88.44 205 ILE A N 1
ATOM 1600 C CA . ILE A 1 205 ? 17.931 -3.057 -15.053 1.00 88.44 205 ILE A CA 1
ATOM 1601 C C . ILE A 1 205 ? 17.293 -4.227 -15.810 1.00 88.44 205 ILE A C 1
ATOM 1603 O O . ILE A 1 205 ? 17.439 -4.320 -17.030 1.00 88.44 205 ILE A O 1
ATOM 1607 N N . SER A 1 206 ? 16.592 -5.113 -15.094 1.00 87.62 206 SER A N 1
ATOM 1608 C CA . SER A 1 206 ? 15.980 -6.318 -15.671 1.00 87.62 206 SER A CA 1
ATOM 1609 C C . SER A 1 206 ? 15.002 -5.969 -16.788 1.00 87.62 206 SER A C 1
ATOM 1611 O O . SER A 1 206 ? 15.025 -6.586 -17.853 1.00 87.62 206 SER A O 1
ATOM 1613 N N . LYS A 1 207 ? 14.198 -4.925 -16.580 1.00 82.38 207 LYS A N 1
ATOM 1614 C CA . LYS A 1 207 ? 13.248 -4.434 -17.571 1.00 82.38 207 LYS A CA 1
ATOM 1615 C C . LYS A 1 207 ? 13.932 -3.915 -18.833 1.00 82.38 207 LYS A C 1
ATOM 1617 O O . LYS A 1 207 ? 13.556 -4.335 -19.923 1.00 82.38 207 LYS A O 1
ATOM 1622 N N . VAL A 1 208 ? 14.945 -3.052 -18.712 1.00 90.31 208 VAL A N 1
ATOM 1623 C CA . VAL A 1 208 ? 15.647 -2.510 -19.892 1.00 90.31 208 VAL A CA 1
ATOM 1624 C C . VAL A 1 208 ? 16.254 -3.639 -20.727 1.00 90.31 208 VAL A C 1
ATOM 1626 O O . VAL A 1 208 ? 16.206 -3.601 -21.958 1.00 90.31 208 VAL A O 1
ATOM 1629 N N . ILE A 1 209 ? 16.781 -4.675 -20.068 1.00 93.25 209 ILE A N 1
ATOM 1630 C CA . ILE A 1 209 ? 17.282 -5.878 -20.737 1.00 93.25 209 ILE A CA 1
ATOM 1631 C C . ILE A 1 209 ? 16.154 -6.598 -21.491 1.00 93.25 209 ILE A C 1
ATOM 1633 O O . ILE A 1 209 ? 16.328 -6.930 -22.665 1.00 93.25 209 ILE A O 1
ATOM 1637 N N . LEU A 1 210 ? 14.991 -6.804 -20.865 1.00 90.19 210 LEU A N 1
ATOM 1638 C CA . LEU A 1 210 ? 13.832 -7.440 -21.504 1.00 90.19 210 LEU A CA 1
ATOM 1639 C C . LEU A 1 210 ? 13.309 -6.644 -22.709 1.00 90.19 210 LEU A C 1
ATOM 1641 O O . LEU A 1 210 ? 13.014 -7.232 -23.749 1.00 90.19 210 LEU A O 1
ATOM 1645 N N . GLU A 1 211 ? 13.247 -5.317 -22.620 1.00 87.62 211 GLU A N 1
ATOM 1646 C CA . GLU A 1 211 ? 12.829 -4.452 -23.731 1.00 87.62 211 GLU A CA 1
ATOM 1647 C C . GLU A 1 211 ? 13.787 -4.538 -24.924 1.00 87.62 211 GLU A C 1
ATOM 1649 O O . GLU A 1 211 ? 13.353 -4.660 -26.077 1.00 87.62 211 GLU A O 1
ATOM 1654 N N . HIS A 1 212 ? 15.098 -4.548 -24.662 1.00 91.75 212 HIS A N 1
ATOM 1655 C CA . HIS A 1 212 ? 16.100 -4.756 -25.705 1.00 91.75 212 HIS A CA 1
ATOM 1656 C C . HIS A 1 212 ? 16.016 -6.169 -26.290 1.00 91.75 212 HIS A C 1
ATOM 1658 O O . HIS A 1 212 ? 16.130 -6.323 -27.504 1.00 91.75 212 HIS A O 1
ATOM 1664 N N . ARG A 1 213 ? 15.761 -7.198 -25.471 1.00 90.75 213 ARG A N 1
ATOM 1665 C CA . ARG A 1 213 ? 15.529 -8.577 -25.940 1.00 90.75 213 ARG A CA 1
ATOM 1666 C C . ARG A 1 213 ? 14.287 -8.717 -26.810 1.00 90.75 213 ARG A C 1
ATOM 1668 O O . ARG A 1 213 ? 14.279 -9.549 -27.720 1.00 90.75 213 ARG A O 1
ATOM 1675 N N . HIS A 1 214 ? 13.233 -7.963 -26.510 1.00 88.12 214 HIS A N 1
ATOM 1676 C CA . HIS A 1 214 ? 12.002 -7.962 -27.293 1.00 88.12 214 HIS A CA 1
ATOM 1677 C C . HIS A 1 214 ? 12.205 -7.248 -28.635 1.00 88.12 214 HIS A C 1
ATOM 1679 O O . HIS A 1 214 ? 11.793 -7.752 -29.682 1.00 88.12 214 HIS A O 1
ATOM 1685 N N . SER A 1 215 ? 12.898 -6.107 -28.604 1.00 87.88 215 SER A N 1
ATOM 1686 C CA . SER A 1 215 ? 13.210 -5.300 -29.789 1.00 87.88 215 SER A CA 1
ATOM 1687 C C . SER A 1 215 ? 14.256 -5.963 -30.692 1.00 87.88 215 SER A C 1
ATOM 1689 O O . SER A 1 215 ? 14.190 -5.844 -31.913 1.00 87.88 215 SER A O 1
ATOM 1691 N N . ASN A 1 216 ? 15.198 -6.710 -30.110 1.00 88.31 216 ASN A N 1
ATOM 1692 C CA . ASN A 1 216 ? 16.224 -7.463 -30.820 1.00 88.31 216 ASN A CA 1
ATOM 1693 C C . ASN A 1 216 ? 16.018 -8.971 -30.631 1.00 88.31 216 ASN A C 1
ATOM 1695 O O . ASN A 1 216 ? 16.438 -9.570 -29.638 1.00 88.31 216 ASN A O 1
ATOM 1699 N N . ARG A 1 217 ? 15.408 -9.606 -31.635 1.00 86.56 217 ARG A N 1
ATOM 1700 C CA . ARG A 1 217 ? 15.135 -11.051 -31.642 1.00 86.56 217 ARG A CA 1
ATOM 1701 C C . ARG A 1 217 ? 16.353 -11.923 -31.979 1.00 86.56 217 ARG A C 1
ATOM 1703 O O . ARG A 1 217 ? 16.213 -13.141 -32.005 1.00 86.56 217 ARG A O 1
ATOM 1710 N N . LYS A 1 218 ? 17.539 -11.348 -32.226 1.00 88.00 218 LYS A N 1
ATOM 1711 C CA . LYS A 1 218 ? 18.769 -12.119 -32.478 1.00 88.00 218 LYS A CA 1
ATOM 1712 C C . LYS A 1 218 ? 19.154 -12.931 -31.239 1.00 88.00 218 LYS A C 1
ATOM 1714 O O . LYS A 1 218 ? 19.092 -12.417 -30.120 1.00 88.00 218 LYS A O 1
ATOM 1719 N N . ARG A 1 219 ? 19.552 -14.190 -31.447 1.00 89.88 219 ARG A N 1
ATOM 1720 C CA . ARG A 1 219 ? 20.020 -15.117 -30.406 1.00 89.88 219 ARG A CA 1
ATOM 1721 C C . ARG A 1 219 ? 21.374 -15.736 -30.807 1.00 89.88 219 ARG A C 1
ATOM 1723 O O . ARG A 1 219 ? 21.533 -16.041 -31.989 1.00 89.88 219 ARG A O 1
ATOM 1730 N N . PRO A 1 220 ? 22.346 -15.896 -29.884 1.00 86.94 220 PRO A N 1
ATOM 1731 C CA . PRO A 1 220 ? 22.303 -15.465 -28.482 1.00 86.94 220 PRO A CA 1
ATOM 1732 C C . PRO A 1 220 ? 22.215 -13.938 -28.369 1.00 86.94 220 PRO A C 1
ATOM 1734 O O . PRO A 1 220 ? 22.733 -13.209 -29.216 1.00 86.94 220 PRO A O 1
ATOM 1737 N N . PHE A 1 221 ? 21.486 -13.456 -27.363 1.00 93.31 221 PHE A N 1
ATOM 1738 C CA . PHE A 1 221 ? 21.334 -12.023 -27.139 1.00 93.31 221 PHE A CA 1
ATOM 1739 C C . PHE A 1 221 ? 22.679 -11.410 -26.713 1.00 93.31 221 PHE A C 1
ATOM 1741 O O . PHE A 1 221 ? 23.356 -11.924 -25.826 1.00 93.31 221 PHE A O 1
ATOM 1748 N N . GLU A 1 222 ? 23.081 -10.313 -27.357 1.00 92.50 222 GLU A N 1
ATOM 1749 C CA . GLU A 1 222 ? 24.418 -9.716 -27.172 1.00 92.50 222 GLU A CA 1
ATOM 1750 C C . GLU A 1 222 ? 24.570 -8.962 -25.836 1.00 92.50 222 GLU A C 1
ATOM 1752 O O . GLU A 1 222 ? 25.689 -8.659 -25.412 1.00 92.50 222 GLU A O 1
ATOM 1757 N N . GLY A 1 223 ? 23.451 -8.720 -25.147 1.00 93.56 223 GLY A N 1
ATOM 1758 C CA . GLY A 1 223 ? 23.376 -7.982 -23.893 1.00 93.56 223 GLY A CA 1
ATOM 1759 C C . GLY A 1 223 ? 23.172 -6.479 -24.088 1.00 93.56 223 GLY A C 1
ATOM 1760 O O . GLY A 1 223 ? 23.246 -5.945 -25.192 1.00 93.56 223 GLY A O 1
ATOM 1761 N N . VAL A 1 224 ? 22.927 -5.783 -22.980 1.00 95.50 224 VAL A N 1
ATOM 1762 C CA . VAL A 1 224 ? 22.772 -4.325 -22.921 1.00 95.50 224 VAL A CA 1
ATOM 1763 C C . VAL A 1 224 ? 23.918 -3.720 -22.119 1.00 95.50 224 VAL A C 1
ATOM 1765 O O . VAL A 1 224 ? 24.276 -4.215 -21.048 1.00 95.50 224 VAL A O 1
ATOM 1768 N N . ALA A 1 225 ? 24.518 -2.643 -22.624 1.00 95.12 225 ALA A N 1
ATOM 1769 C CA . ALA A 1 225 ? 25.571 -1.937 -21.906 1.00 95.12 225 ALA A CA 1
ATOM 1770 C C . ALA A 1 225 ? 25.015 -1.220 -20.664 1.00 95.12 225 ALA A C 1
ATOM 1772 O O . ALA A 1 225 ? 23.949 -0.610 -20.714 1.00 95.12 225 ALA A O 1
ATOM 1773 N N . ALA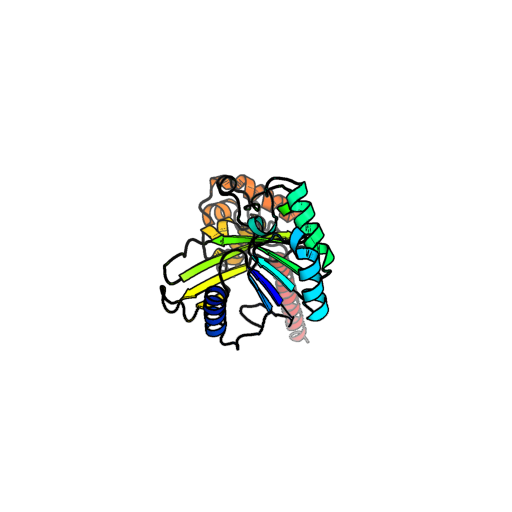 A 1 226 ? 25.779 -1.205 -19.567 1.00 90.62 226 ALA A N 1
ATOM 1774 C CA . ALA A 1 226 ? 25.385 -0.490 -18.345 1.00 90.62 226 ALA A CA 1
ATOM 1775 C C . ALA A 1 226 ? 25.121 1.011 -18.582 1.00 90.62 226 ALA A C 1
ATOM 1777 O O . ALA A 1 226 ? 24.255 1.586 -17.929 1.00 90.62 226 ALA A O 1
ATOM 1778 N N . MET A 1 227 ? 25.838 1.631 -19.530 1.00 89.12 227 MET A N 1
ATOM 1779 C CA . MET A 1 227 ? 25.599 3.024 -19.926 1.00 89.12 227 MET A CA 1
ATOM 1780 C C . MET A 1 227 ? 24.246 3.195 -20.621 1.00 89.12 227 MET A C 1
ATOM 1782 O O . MET A 1 227 ? 23.493 4.078 -20.241 1.00 89.12 227 MET A O 1
ATOM 1786 N N . ALA A 1 228 ? 23.893 2.306 -21.554 1.00 89.31 228 ALA A N 1
ATOM 1787 C CA . ALA A 1 228 ? 22.589 2.345 -22.218 1.00 89.31 228 ALA A CA 1
ATOM 1788 C C . ALA A 1 228 ? 21.435 2.166 -21.213 1.00 89.31 228 ALA A C 1
ATOM 1790 O O . ALA A 1 228 ? 20.398 2.809 -21.335 1.00 89.31 228 ALA A O 1
ATOM 1791 N N . ILE A 1 229 ? 21.636 1.348 -20.170 1.00 87.69 229 ILE A N 1
ATOM 1792 C CA . ILE A 1 229 ? 20.676 1.221 -19.062 1.00 87.69 229 ILE A CA 1
ATOM 1793 C C . ILE A 1 229 ? 20.555 2.533 -18.269 1.00 87.69 229 ILE A C 1
ATOM 1795 O O . ILE A 1 229 ? 19.450 2.917 -17.897 1.00 87.69 229 ILE A O 1
ATOM 1799 N N . ALA A 1 230 ? 21.666 3.231 -18.015 1.00 85.31 230 ALA A N 1
ATOM 1800 C CA . ALA A 1 230 ? 21.661 4.516 -17.312 1.00 85.31 230 ALA A CA 1
ATOM 1801 C C . ALA A 1 230 ? 20.985 5.630 -18.132 1.00 85.31 230 ALA A C 1
ATOM 1803 O O . ALA A 1 230 ? 20.217 6.425 -17.593 1.00 85.31 230 ALA A O 1
ATOM 1804 N N . GLU A 1 231 ? 21.256 5.667 -19.437 1.00 85.06 231 GLU A N 1
ATOM 1805 C CA . GLU A 1 231 ? 20.677 6.625 -20.383 1.00 85.06 231 GLU A CA 1
ATOM 1806 C C . GLU A 1 231 ? 19.169 6.423 -20.559 1.00 85.06 231 GLU A C 1
ATOM 1808 O O . GLU A 1 231 ? 18.442 7.409 -20.646 1.00 85.06 231 GLU A O 1
ATOM 1813 N N . HIS A 1 232 ? 18.689 5.174 -20.542 1.00 82.31 232 HIS A N 1
ATOM 1814 C CA . HIS A 1 232 ? 17.266 4.851 -20.683 1.00 82.31 232 HIS A CA 1
ATOM 1815 C C . HIS A 1 232 ? 16.381 5.562 -19.644 1.00 82.31 232 HIS A C 1
ATOM 1817 O O . HIS A 1 232 ? 15.287 6.005 -19.977 1.00 82.31 232 HIS A O 1
ATOM 1823 N N . TYR A 1 233 ? 16.866 5.723 -18.409 1.00 70.06 233 TYR A N 1
ATOM 1824 C CA . TYR A 1 233 ? 16.144 6.424 -17.338 1.00 70.06 233 TYR A CA 1
ATOM 1825 C C . TYR A 1 233 ? 16.538 7.903 -17.189 1.00 70.06 233 TYR A C 1
ATOM 1827 O O . TYR A 1 233 ? 16.158 8.539 -16.214 1.00 70.06 233 TYR A O 1
ATOM 1835 N N . GLY A 1 234 ? 17.329 8.469 -18.109 1.00 63.81 234 GLY A N 1
ATOM 1836 C CA . GLY A 1 234 ? 17.788 9.859 -18.002 1.00 63.81 234 GLY A CA 1
ATOM 1837 C C . GLY A 1 234 ? 18.739 10.121 -16.825 1.00 63.81 234 GLY A C 1
ATOM 1838 O O . GLY A 1 234 ? 18.954 11.273 -16.453 1.00 63.81 234 GLY A O 1
ATOM 1839 N N . GLU A 1 235 ? 19.349 9.076 -16.251 1.00 70.31 235 GLU A N 1
ATOM 1840 C CA . GLU A 1 235 ? 20.224 9.161 -15.076 1.00 70.31 235 GLU A CA 1
ATOM 1841 C C . GLU A 1 235 ? 21.673 8.698 -15.375 1.00 70.31 235 GLU A C 1
ATOM 1843 O O . GLU A 1 235 ? 22.193 7.793 -14.709 1.00 70.31 235 GLU A O 1
ATOM 1848 N N . PRO A 1 236 ? 22.412 9.319 -16.321 1.00 72.00 236 PRO A N 1
ATOM 1849 C CA . PRO A 1 236 ? 23.769 8.880 -16.678 1.00 72.00 236 PRO A CA 1
ATOM 1850 C C . PRO A 1 236 ? 24.750 8.917 -15.488 1.00 72.00 236 PRO A C 1
ATOM 1852 O O . PRO A 1 236 ? 25.681 8.115 -15.403 1.00 72.00 236 PRO A O 1
ATOM 1855 N N . GLY A 1 237 ? 24.502 9.785 -14.498 1.00 77.00 237 GLY A N 1
ATOM 1856 C CA . GLY A 1 237 ? 25.280 9.863 -13.254 1.00 77.00 237 GLY A CA 1
ATOM 1857 C C . GLY A 1 237 ? 25.141 8.652 -12.317 1.00 77.00 237 GLY A C 1
ATOM 1858 O O . GLY A 1 237 ? 25.874 8.557 -11.332 1.00 77.00 237 GLY A O 1
ATOM 1859 N N . LYS A 1 238 ? 24.227 7.711 -12.593 1.00 79.25 238 LYS A N 1
ATOM 1860 C CA . LYS A 1 238 ? 23.975 6.514 -11.769 1.00 79.25 238 LYS A CA 1
ATOM 1861 C C . LYS A 1 238 ? 24.696 5.260 -12.251 1.00 79.25 238 LYS A C 1
ATOM 1863 O O . LYS A 1 238 ? 24.513 4.192 -11.663 1.00 79.25 238 LYS A O 1
ATOM 1868 N N . ILE A 1 239 ? 25.567 5.377 -13.255 1.00 87.25 239 ILE A N 1
ATOM 1869 C CA . ILE A 1 239 ? 26.283 4.237 -13.839 1.00 87.25 239 ILE A CA 1
ATOM 1870 C C . ILE A 1 239 ? 27.010 3.366 -12.802 1.00 87.25 239 ILE A C 1
ATOM 1872 O O . ILE A 1 239 ? 26.944 2.142 -12.882 1.00 87.25 239 ILE A O 1
ATOM 1876 N N . ASN A 1 240 ? 27.626 3.966 -11.779 1.00 84.94 240 ASN A N 1
ATOM 1877 C CA . ASN A 1 240 ? 28.316 3.217 -10.723 1.00 84.94 240 ASN A CA 1
ATOM 1878 C C . ASN A 1 240 ? 27.344 2.375 -9.879 1.00 84.94 240 ASN A C 1
ATOM 1880 O O . ASN A 1 240 ? 27.650 1.236 -9.527 1.00 84.94 240 ASN A O 1
ATOM 1884 N N . THR A 1 241 ? 26.156 2.908 -9.578 1.00 83.25 241 THR A N 1
ATOM 1885 C CA . THR A 1 241 ? 25.104 2.173 -8.863 1.00 83.25 241 THR A CA 1
ATOM 1886 C C . THR A 1 241 ? 24.594 1.012 -9.707 1.00 83.25 241 THR A C 1
ATOM 1888 O O . THR A 1 241 ? 24.491 -0.103 -9.202 1.00 83.25 241 THR A O 1
ATOM 1891 N N . ILE A 1 242 ? 24.347 1.244 -10.998 1.00 89.00 242 ILE A N 1
ATOM 1892 C CA . ILE A 1 242 ? 23.911 0.210 -11.946 1.00 89.00 242 ILE A CA 1
ATOM 1893 C C . ILE A 1 242 ? 24.953 -0.905 -12.046 1.00 89.00 242 ILE A C 1
ATOM 1895 O O . ILE A 1 242 ? 24.617 -2.075 -11.895 1.00 89.00 242 ILE A O 1
ATOM 1899 N N . GLN A 1 243 ? 26.230 -0.558 -12.225 1.00 91.50 243 GLN A N 1
ATOM 1900 C CA . GLN A 1 243 ? 27.322 -1.530 -12.293 1.00 91.50 243 GLN A CA 1
ATOM 1901 C C . GLN A 1 243 ? 27.452 -2.357 -11.011 1.00 91.50 243 GLN A C 1
ATOM 1903 O O . GLN A 1 243 ? 27.659 -3.572 -11.082 1.00 91.50 243 GLN A O 1
ATOM 1908 N N . LYS A 1 244 ? 27.298 -1.728 -9.839 1.00 89.75 244 LYS A N 1
ATOM 1909 C CA . LYS A 1 244 ? 27.315 -2.433 -8.553 1.00 89.75 244 LYS A CA 1
ATOM 1910 C C . LYS A 1 244 ? 26.134 -3.398 -8.429 1.00 89.75 244 LYS A C 1
ATOM 1912 O O . LYS A 1 244 ? 26.340 -4.551 -8.056 1.00 89.75 244 LYS A O 1
ATOM 1917 N N . THR A 1 245 ? 24.928 -2.962 -8.796 1.00 88.88 245 THR A N 1
ATOM 1918 C CA . THR A 1 245 ? 23.723 -3.807 -8.804 1.00 88.88 245 THR A CA 1
ATOM 1919 C C . THR A 1 245 ? 23.859 -4.986 -9.766 1.00 88.88 245 THR A C 1
ATOM 1921 O O . THR A 1 245 ? 23.572 -6.114 -9.378 1.00 88.88 245 THR A O 1
ATOM 1924 N N . LEU A 1 246 ? 24.354 -4.752 -10.985 1.00 92.31 246 LEU A N 1
ATOM 1925 C CA . LEU A 1 246 ? 24.627 -5.792 -11.982 1.00 92.31 246 LEU A CA 1
ATOM 1926 C C . LEU A 1 246 ? 25.627 -6.829 -11.466 1.00 92.31 246 LEU A C 1
ATOM 1928 O O . LEU A 1 246 ? 25.397 -8.029 -11.589 1.00 92.31 246 LEU A O 1
ATOM 1932 N N . SER A 1 247 ? 26.714 -6.366 -10.845 1.00 92.00 247 SER A N 1
ATOM 1933 C CA . SER A 1 247 ? 27.759 -7.242 -10.305 1.00 92.00 247 SER A CA 1
ATOM 1934 C C . SER A 1 247 ? 27.227 -8.098 -9.154 1.00 92.00 247 SER A C 1
ATOM 1936 O O . SER A 1 247 ? 27.299 -9.321 -9.218 1.00 92.00 247 SER A O 1
ATOM 1938 N N . HIS A 1 248 ? 26.588 -7.479 -8.156 1.00 85.81 248 HIS A N 1
ATOM 1939 C CA . HIS A 1 248 ? 25.978 -8.213 -7.044 1.00 85.81 248 HIS A CA 1
ATOM 1940 C C . HIS A 1 248 ? 24.864 -9.165 -7.510 1.00 85.81 248 HIS A C 1
ATOM 1942 O O . HIS A 1 248 ? 24.733 -10.274 -6.997 1.00 85.81 248 HIS A O 1
ATOM 1948 N N . GLY A 1 249 ? 24.043 -8.747 -8.478 1.00 85.31 249 GLY A N 1
ATOM 1949 C CA . GLY A 1 249 ? 22.981 -9.583 -9.035 1.00 85.31 249 GLY A CA 1
ATOM 1950 C C . GLY A 1 249 ? 23.525 -10.751 -9.860 1.00 85.31 249 GLY A C 1
ATOM 1951 O O . GLY A 1 249 ? 22.929 -11.824 -9.852 1.00 85.31 249 GLY A O 1
ATOM 1952 N N . LYS A 1 250 ? 24.685 -10.602 -10.510 1.00 91.69 250 LYS A N 1
ATOM 1953 C CA . LYS A 1 250 ? 25.386 -11.710 -11.178 1.00 91.69 250 LYS A CA 1
ATOM 1954 C C . LYS A 1 250 ? 25.867 -12.763 -10.190 1.00 91.69 250 LYS A C 1
ATOM 1956 O O . LYS A 1 250 ? 25.676 -13.949 -10.464 1.00 91.69 250 LYS A O 1
ATOM 1961 N N . ASP A 1 251 ? 26.424 -12.341 -9.055 1.00 87.44 251 ASP A N 1
ATOM 1962 C CA . ASP A 1 251 ? 26.858 -13.246 -7.980 1.00 87.44 251 ASP A CA 1
ATOM 1963 C C . ASP A 1 251 ? 25.675 -14.022 -7.382 1.00 87.44 251 ASP A C 1
ATOM 1965 O O . ASP A 1 251 ? 25.810 -15.182 -7.001 1.00 87.44 251 ASP A O 1
ATOM 1969 N N . ARG A 1 252 ? 24.487 -13.406 -7.366 1.00 83.69 252 ARG A N 1
ATOM 1970 C CA . ARG A 1 252 ? 23.221 -14.021 -6.932 1.00 83.69 252 ARG A CA 1
ATOM 1971 C C . ARG A 1 252 ? 22.502 -14.825 -8.019 1.00 83.69 252 ARG A C 1
ATOM 1973 O O . ARG A 1 252 ? 21.398 -15.300 -7.783 1.00 83.69 252 ARG A O 1
ATOM 1980 N N . GLY A 1 253 ? 23.096 -14.972 -9.203 1.00 86.62 253 GLY A N 1
ATOM 1981 C CA . GLY A 1 253 ? 22.516 -15.758 -10.292 1.00 86.62 253 GLY A CA 1
ATOM 1982 C C . GLY A 1 253 ? 21.374 -15.077 -11.049 1.00 86.62 253 GLY A C 1
ATOM 1983 O O . GLY A 1 253 ? 20.664 -15.745 -11.787 1.00 86.62 253 GLY A O 1
ATOM 1984 N N . ILE A 1 254 ? 21.191 -13.765 -10.910 1.00 86.38 254 ILE A N 1
ATOM 1985 C CA . ILE A 1 254 ? 20.083 -13.054 -11.557 1.00 86.38 254 ILE A CA 1
ATOM 1986 C C . ILE A 1 254 ? 20.507 -12.478 -12.908 1.00 86.38 254 ILE A C 1
ATOM 1988 O O . ILE A 1 254 ? 19.854 -12.697 -13.929 1.00 86.38 254 ILE A O 1
ATOM 1992 N N . PHE A 1 255 ? 21.654 -11.800 -12.932 1.00 95.44 255 PHE A N 1
ATOM 1993 C CA . PHE A 1 255 ? 22.241 -11.277 -14.161 1.00 95.44 255 PHE A CA 1
ATOM 1994 C C . PHE A 1 255 ? 23.321 -12.208 -14.712 1.00 95.44 255 PHE A C 1
ATOM 1996 O O . PHE A 1 255 ? 23.977 -12.970 -13.991 1.00 95.44 255 PHE A O 1
ATOM 2003 N N . ALA A 1 256 ? 23.527 -12.113 -16.016 1.00 94.88 256 ALA A N 1
ATOM 2004 C CA . ALA A 1 256 ? 24.617 -12.731 -16.741 1.00 94.88 256 ALA A CA 1
ATOM 2005 C C . ALA A 1 256 ? 25.340 -11.684 -17.590 1.00 94.88 256 ALA A C 1
ATOM 2007 O O . ALA A 1 256 ? 24.828 -10.601 -17.867 1.00 94.88 256 ALA A O 1
ATOM 2008 N N . GLN A 1 257 ? 26.570 -12.009 -17.973 1.00 94.62 257 GLN A N 1
ATOM 2009 C CA . GLN A 1 257 ? 27.417 -11.136 -18.771 1.00 94.62 257 GLN A CA 1
ATOM 2010 C C . GLN A 1 257 ? 27.788 -11.872 -20.063 1.00 94.62 257 GLN A C 1
ATOM 2012 O O . GLN A 1 257 ? 28.798 -12.578 -20.066 1.00 94.62 257 GLN A O 1
ATOM 2017 N N . PRO A 1 258 ? 26.970 -11.760 -21.129 1.00 91.56 258 PRO A N 1
ATOM 2018 C CA . PRO A 1 258 ? 27.231 -12.437 -22.401 1.00 91.56 258 PRO A CA 1
ATOM 2019 C C . PRO A 1 258 ? 28.526 -11.954 -23.064 1.00 91.56 258 PRO A C 1
ATOM 2021 O O . PRO A 1 258 ? 29.226 -12.731 -23.709 1.00 91.56 258 PRO A O 1
ATOM 2024 N N . SER A 1 259 ? 28.884 -10.680 -22.880 1.00 90.00 259 SER A N 1
ATOM 2025 C CA . SER A 1 259 ? 30.151 -10.117 -23.346 1.00 90.00 259 SER A CA 1
ATOM 2026 C C . SER A 1 259 ? 30.657 -9.028 -22.397 1.00 90.00 259 SER A C 1
ATOM 2028 O O . SER A 1 259 ? 29.934 -8.540 -21.525 1.00 90.00 259 SER A O 1
ATOM 2030 N N . ARG A 1 260 ? 31.939 -8.658 -22.509 1.00 89.25 260 ARG A N 1
ATOM 2031 C CA . ARG A 1 260 ? 32.564 -7.687 -21.600 1.00 89.25 260 ARG A CA 1
ATOM 2032 C C . ARG A 1 260 ? 31.814 -6.351 -21.649 1.00 89.25 260 ARG A C 1
ATOM 2034 O O . ARG A 1 260 ? 31.855 -5.651 -22.650 1.00 89.25 260 ARG A O 1
ATOM 2041 N N . GLY A 1 261 ? 31.196 -5.981 -20.529 1.00 87.56 261 GLY A N 1
ATOM 2042 C CA . GLY A 1 261 ? 30.463 -4.718 -20.388 1.00 87.56 261 GLY A CA 1
ATOM 2043 C C . GLY A 1 261 ? 29.002 -4.745 -20.854 1.00 87.56 261 GLY A C 1
ATOM 2044 O O . GLY A 1 261 ? 28.303 -3.763 -20.608 1.00 87.56 261 GLY A O 1
ATOM 2045 N N . ALA A 1 262 ? 28.530 -5.851 -21.437 1.00 94.19 262 ALA A N 1
ATOM 2046 C CA . ALA A 1 262 ? 27.131 -6.056 -21.803 1.00 94.19 2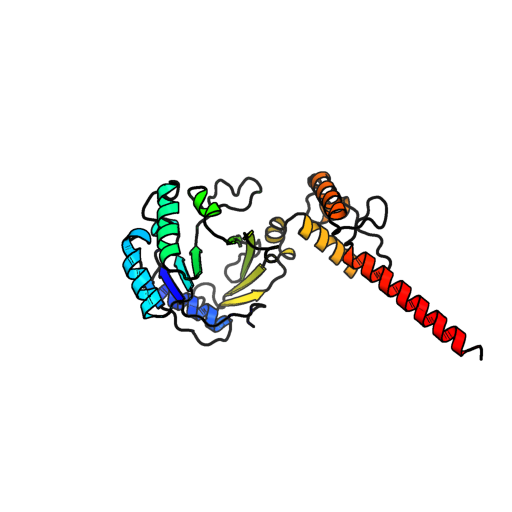62 ALA A CA 1
ATOM 2047 C C . ALA A 1 262 ? 26.472 -7.072 -20.867 1.00 94.19 262 ALA A C 1
ATOM 2049 O O . ALA A 1 262 ? 27.101 -8.043 -20.449 1.00 94.19 262 ALA A O 1
ATOM 2050 N N . TRP A 1 263 ? 25.210 -6.841 -20.529 1.00 96.62 263 TRP A N 1
ATOM 2051 C CA . TRP A 1 263 ? 24.505 -7.571 -19.483 1.00 96.62 263 TRP A CA 1
ATOM 2052 C C . TRP A 1 263 ? 23.177 -8.123 -19.974 1.00 96.62 263 TRP A C 1
ATOM 2054 O O . TRP A 1 263 ? 22.523 -7.535 -20.831 1.00 96.62 263 TRP A O 1
ATOM 2064 N N . ASP A 1 264 ? 22.791 -9.256 -19.410 1.00 96.44 264 ASP A N 1
ATOM 2065 C CA . ASP A 1 264 ? 21.550 -9.953 -19.715 1.00 96.44 264 ASP A CA 1
ATOM 2066 C C . ASP A 1 264 ? 20.951 -10.569 -18.441 1.00 96.44 264 ASP A C 1
ATOM 2068 O O . ASP A 1 264 ? 21.598 -10.606 -17.390 1.00 96.44 264 ASP A O 1
ATOM 2072 N N . LEU A 1 265 ? 19.724 -11.072 -18.526 1.00 95.56 265 LEU A N 1
ATOM 2073 C CA . LEU A 1 265 ? 19.123 -11.914 -17.501 1.00 95.56 265 LEU A CA 1
ATOM 2074 C C . LEU A 1 265 ? 19.657 -13.336 -17.637 1.00 95.56 265 LEU A C 1
ATOM 2076 O O . LEU A 1 265 ? 19.605 -13.928 -18.716 1.00 95.56 265 LEU A O 1
ATOM 2080 N N . ARG A 1 266 ? 20.137 -13.911 -16.531 1.00 92.00 266 ARG A N 1
ATOM 2081 C CA . ARG A 1 266 ? 20.693 -15.268 -16.532 1.00 92.00 266 ARG A CA 1
ATOM 2082 C C . ARG A 1 266 ? 19.674 -16.293 -17.022 1.00 92.00 266 ARG A C 1
ATOM 2084 O O . ARG A 1 266 ? 19.998 -17.072 -17.910 1.00 92.00 266 ARG A O 1
ATOM 2091 N N . ALA A 1 267 ? 18.451 -16.231 -16.500 1.00 89.75 267 ALA A N 1
ATOM 2092 C CA . ALA A 1 267 ? 17.378 -17.149 -16.871 1.00 89.75 267 ALA A CA 1
ATOM 2093 C C . ALA A 1 267 ? 17.067 -17.119 -18.380 1.00 89.75 267 ALA A C 1
ATOM 2095 O O . ALA A 1 267 ? 16.843 -18.161 -18.993 1.00 89.75 267 ALA A O 1
ATOM 2096 N N . GLU A 1 268 ? 17.092 -15.937 -19.001 1.00 93.12 268 GLU A N 1
ATOM 2097 C CA . GLU A 1 268 ? 16.828 -15.798 -20.436 1.00 93.12 268 GLU A CA 1
ATOM 2098 C C . GLU A 1 268 ? 18.016 -16.269 -21.290 1.00 93.12 268 GLU A C 1
ATOM 2100 O O . GLU A 1 268 ? 17.821 -16.931 -22.308 1.00 93.12 268 GLU A O 1
ATOM 2105 N N . MET A 1 269 ? 19.253 -16.003 -20.861 1.00 91.81 269 MET A N 1
ATOM 2106 C CA . MET A 1 269 ? 20.460 -16.510 -21.526 1.00 91.81 269 MET A CA 1
ATOM 2107 C C . MET A 1 269 ? 20.549 -18.048 -21.471 1.00 91.81 269 MET A C 1
ATOM 2109 O O . MET A 1 269 ? 20.928 -18.700 -22.449 1.00 91.81 269 MET A O 1
ATOM 2113 N N . GLU A 1 270 ? 20.184 -18.642 -20.333 1.00 90.44 270 GLU A N 1
ATOM 2114 C CA . GLU A 1 270 ? 20.101 -20.096 -20.161 1.00 90.44 270 GLU A CA 1
ATOM 2115 C C . GLU A 1 270 ? 19.005 -20.697 -21.050 1.00 90.44 270 GLU A C 1
ATOM 2117 O O . GLU A 1 270 ? 19.247 -21.701 -21.723 1.00 90.44 270 GLU A O 1
ATOM 2122 N N . ARG A 1 271 ? 17.837 -20.042 -21.141 1.00 88.69 271 ARG A N 1
ATOM 2123 C CA . ARG A 1 271 ? 16.752 -20.440 -22.052 1.00 88.69 271 ARG A CA 1
ATOM 2124 C C . ARG A 1 271 ? 17.190 -20.419 -23.518 1.00 88.69 271 ARG A C 1
ATOM 2126 O O . ARG A 1 271 ? 16.914 -21.371 -24.244 1.00 88.69 271 ARG A O 1
ATOM 2133 N N . ASP A 1 272 ? 17.895 -19.376 -23.954 1.00 89.38 272 ASP A N 1
ATOM 2134 C CA . ASP A 1 272 ? 18.423 -19.300 -25.322 1.00 89.38 272 ASP A CA 1
ATOM 2135 C C . ASP A 1 272 ? 19.392 -20.457 -25.619 1.00 89.38 272 ASP A C 1
ATOM 2137 O O . ASP A 1 272 ? 19.334 -21.070 -26.687 1.00 89.38 272 ASP A O 1
ATOM 2141 N N . SER A 1 273 ? 20.261 -20.776 -24.656 1.00 86.44 273 SER A N 1
ATOM 2142 C CA . SER A 1 273 ? 21.242 -21.861 -24.775 1.00 86.44 273 SER A CA 1
ATOM 2143 C C . SER A 1 273 ? 20.564 -23.231 -24.873 1.00 86.44 273 SER A C 1
ATOM 2145 O O . SER A 1 273 ? 20.946 -24.054 -25.705 1.00 86.44 273 SER A O 1
ATOM 2147 N N . TYR A 1 274 ? 19.527 -23.461 -24.063 1.00 86.25 274 TYR A N 1
ATOM 2148 C CA . TYR A 1 274 ? 18.720 -24.682 -24.095 1.00 86.25 274 TYR A CA 1
ATOM 2149 C C . TYR A 1 274 ? 17.993 -24.868 -25.438 1.00 86.25 274 TYR A C 1
ATOM 2151 O O . TYR A 1 274 ? 18.020 -25.955 -26.024 1.00 86.25 274 TYR A O 1
ATOM 2159 N N . ASN A 1 275 ? 17.390 -23.800 -25.967 1.00 85.25 275 ASN A N 1
ATOM 2160 C CA . ASN A 1 275 ? 16.698 -23.843 -27.257 1.00 85.25 275 ASN A CA 1
ATOM 2161 C C . ASN A 1 275 ? 17.665 -24.172 -28.407 1.00 85.25 275 ASN A C 1
ATOM 2163 O O . ASN A 1 275 ? 17.371 -25.051 -29.216 1.00 85.25 275 ASN A O 1
ATOM 2167 N N . ALA A 1 276 ? 18.854 -23.559 -28.431 1.00 83.94 276 ALA A N 1
ATOM 2168 C CA . ALA A 1 276 ? 19.872 -23.837 -29.448 1.00 83.94 276 ALA A CA 1
ATOM 2169 C C . ALA A 1 276 ? 20.380 -25.296 -29.410 1.00 83.94 276 ALA A C 1
ATOM 2171 O O . ALA A 1 276 ? 20.592 -25.926 -30.451 1.00 83.94 276 ALA A O 1
ATOM 2172 N N . GLN A 1 277 ? 20.545 -25.873 -28.213 1.00 79.75 277 GLN A N 1
ATOM 2173 C CA . GLN A 1 277 ? 20.908 -27.289 -28.058 1.00 79.75 277 GLN A CA 1
ATOM 2174 C C . GLN A 1 277 ? 19.801 -28.220 -28.576 1.00 79.75 277 GLN A C 1
ATOM 2176 O O . GLN A 1 277 ? 20.082 -29.189 -29.277 1.00 79.75 277 GLN A O 1
ATOM 2181 N N . THR A 1 278 ? 18.539 -27.892 -28.303 1.00 78.25 278 THR A N 1
ATOM 2182 C CA . THR A 1 278 ? 17.388 -28.690 -28.752 1.00 78.25 278 THR A CA 1
ATOM 2183 C C . THR A 1 278 ? 17.221 -28.645 -30.276 1.00 78.25 278 THR A C 1
ATOM 2185 O O . THR A 1 278 ? 16.984 -29.674 -30.910 1.00 78.25 278 THR A O 1
ATOM 2188 N N . GLU A 1 279 ? 17.408 -27.477 -30.894 1.00 75.94 279 GLU A N 1
ATOM 2189 C CA . GLU A 1 279 ? 17.377 -27.327 -32.355 1.00 75.94 279 GLU A CA 1
ATOM 2190 C C . GLU A 1 279 ? 18.499 -28.124 -33.037 1.00 75.94 279 GLU A C 1
ATOM 2192 O O . GLU A 1 279 ? 18.248 -28.829 -34.016 1.00 75.94 279 GLU A O 1
ATOM 2197 N N . SER A 1 280 ? 19.720 -28.097 -32.492 1.00 73.69 280 SER A N 1
ATOM 2198 C CA . SER A 1 280 ? 20.842 -28.872 -33.045 1.00 73.69 280 SER A CA 1
ATOM 2199 C C . SER A 1 280 ? 20.653 -30.395 -32.929 1.00 73.69 280 SER A C 1
ATOM 2201 O O . SER A 1 280 ? 20.987 -31.119 -33.869 1.00 73.69 280 SER A O 1
ATOM 2203 N N . MET A 1 281 ? 20.039 -30.893 -31.847 1.00 70.06 281 MET A N 1
ATOM 2204 C CA . MET A 1 281 ? 19.673 -32.314 -31.701 1.00 70.06 281 MET A CA 1
ATOM 2205 C C . MET A 1 281 ? 18.570 -32.757 -32.681 1.00 70.06 281 MET A C 1
ATOM 2207 O O . MET A 1 281 ? 18.630 -33.857 -33.240 1.00 70.06 281 MET A O 1
ATOM 2211 N N . ASN A 1 282 ? 17.580 -31.899 -32.944 1.00 67.75 282 ASN A N 1
ATOM 2212 C CA . ASN A 1 282 ? 16.515 -32.190 -33.910 1.00 67.75 282 ASN A CA 1
ATOM 2213 C C . ASN A 1 282 ? 17.019 -32.205 -35.366 1.00 67.75 282 ASN A C 1
ATOM 2215 O O . ASN A 1 282 ? 16.540 -32.997 -36.175 1.00 67.75 282 ASN A O 1
ATOM 2219 N N . ILE A 1 283 ? 18.023 -31.392 -35.707 1.00 66.19 283 ILE A N 1
ATOM 2220 C CA . ILE A 1 283 ? 18.654 -31.413 -37.040 1.00 66.19 283 ILE A CA 1
ATOM 2221 C C . ILE A 1 283 ? 19.547 -32.660 -37.213 1.00 66.19 283 ILE A C 1
ATOM 2223 O O . ILE A 1 283 ? 19.571 -33.273 -38.284 1.00 66.19 283 ILE A O 1
ATOM 2227 N N . GLY A 1 284 ? 20.239 -33.096 -36.152 1.00 58.69 284 GLY A N 1
ATOM 2228 C CA . GLY A 1 284 ? 21.053 -34.319 -36.164 1.00 58.69 284 GLY A CA 1
ATOM 2229 C C . GLY A 1 284 ? 20.228 -35.596 -36.371 1.00 58.69 284 GLY A C 1
ATOM 2230 O O . GLY A 1 284 ? 20.603 -36.451 -37.166 1.00 58.69 284 GLY A O 1
ATOM 2231 N N . SER A 1 285 ? 19.050 -35.688 -35.751 1.00 56.62 285 SER A N 1
ATOM 2232 C CA . SER A 1 285 ? 18.157 -36.852 -35.891 1.00 56.62 285 SER A CA 1
ATOM 2233 C C . SER A 1 285 ? 17.444 -36.931 -37.250 1.00 56.62 285 SER A C 1
ATOM 2235 O O . SER A 1 285 ? 17.181 -38.029 -37.741 1.00 56.62 285 SER A O 1
ATOM 2237 N N . GLN A 1 286 ? 17.186 -35.799 -37.917 1.00 53.03 286 GLN A N 1
ATOM 2238 C CA . GLN A 1 286 ? 16.652 -35.802 -39.288 1.00 53.03 286 GLN A CA 1
ATOM 2239 C C . GLN A 1 286 ? 17.696 -36.198 -40.343 1.00 53.03 286 GLN A C 1
ATOM 2241 O O . GLN A 1 286 ? 17.335 -36.787 -41.362 1.00 53.03 286 GLN A O 1
ATOM 2246 N N . SER A 1 287 ? 18.983 -35.928 -40.105 1.00 53.34 287 SER A N 1
ATOM 2247 C CA . SER A 1 287 ? 20.050 -36.315 -41.040 1.00 53.34 287 SER A CA 1
ATOM 2248 C C . SER A 1 287 ? 20.432 -37.802 -40.951 1.00 53.34 287 SER A C 1
ATOM 2250 O O . SER A 1 287 ? 20.817 -38.385 -41.964 1.00 53.34 287 SER A O 1
ATOM 2252 N N . GLU A 1 288 ? 20.226 -38.464 -39.806 1.00 51.78 288 GLU A N 1
ATOM 2253 C CA . GLU A 1 288 ? 20.382 -39.925 -39.687 1.00 51.78 288 GLU A CA 1
ATOM 2254 C C . GLU A 1 288 ? 19.245 -40.724 -40.349 1.00 51.78 288 GLU A C 1
ATOM 2256 O O . GLU A 1 288 ? 19.468 -41.847 -40.804 1.00 51.78 288 GLU A O 1
ATOM 2261 N N . HIS A 1 289 ? 18.046 -40.147 -40.484 1.00 50.75 289 HIS A N 1
ATOM 2262 C CA . HIS A 1 289 ? 16.922 -40.795 -41.173 1.00 50.75 289 HIS A CA 1
ATOM 2263 C C . HIS A 1 289 ? 16.986 -40.726 -42.707 1.00 50.75 289 HIS A C 1
ATOM 2265 O O . HIS A 1 289 ? 16.260 -41.467 -43.363 1.00 50.75 289 HIS A O 1
ATOM 2271 N N . PHE A 1 290 ? 17.861 -39.895 -43.281 1.00 50.41 290 PHE A N 1
ATOM 2272 C CA . PHE A 1 290 ? 18.081 -39.814 -44.733 1.00 50.41 290 PHE A CA 1
ATOM 2273 C C . PHE A 1 290 ? 19.260 -40.666 -45.237 1.00 50.41 290 PHE A C 1
ATOM 2275 O O . PHE A 1 290 ? 19.491 -40.727 -46.442 1.00 50.41 290 PHE A O 1
ATOM 2282 N N . ASN A 1 291 ? 19.991 -41.332 -44.334 1.00 49.03 291 ASN A N 1
ATOM 2283 C CA . ASN A 1 291 ? 21.148 -42.180 -44.649 1.00 49.03 291 ASN A CA 1
ATOM 2284 C C . ASN A 1 291 ? 20.921 -43.675 -44.324 1.00 49.03 291 ASN A C 1
ATOM 2286 O O . ASN A 1 291 ? 21.880 -44.412 -44.085 1.00 49.03 291 ASN A O 1
ATOM 2290 N N . ARG A 1 292 ? 19.664 -44.139 -44.327 1.00 41.31 292 ARG A N 1
ATOM 2291 C CA . ARG A 1 292 ? 19.308 -45.568 -44.288 1.00 41.31 292 ARG A CA 1
ATOM 2292 C C . ARG A 1 292 ? 18.363 -45.942 -45.415 1.00 41.31 292 ARG A C 1
ATOM 2294 O O . ARG A 1 292 ? 17.435 -45.150 -45.676 1.00 41.31 292 ARG A O 1
#

Sequence (292 aa):
THNGFTPEPGRVLYLDYESDANDMNARFKAICNGLGIAEPVFDYRRMSLSVPMESERILEIVDERDISLVIVDSAAPGAGGEPEKAVTALEYFNALNASHTTTLTIGHVSKSETNEKGTGTPFGSIFWRNEPRSLWEITQGSTFTKSVKEFGLFQTKYNAGAGEDPIGLRFTFDDPRTARKVEVERIDISSNIDLAENLSWHEKISKVILEHRHSNRKRPFEGVAAMAIAEHYGEPGKINTIQKTLSHGKDRGIFAQPSRGAWDLRAEMERDSYNAQTESMNIGSQSEHFNR

Secondary structure (DSSP, 8-state):
-BTTB-PPP--EEEEESSS-HHHHHHHHHHHHHHHT------EEEE--S-TTTTHHHHHHHHHHHT-SEEEEE-HHHHHSS-TTSHHHHHHHHHHHHTT-SEEEEE-PBPTTTTTTT--PPBSS-THHHHS-SEEEEEEEEEEE-SSEEEEEEEEEEESSSS----EEEEEEESSTTT-S-EEEEEE-GGGSHHHHHTS-HHHHHHHHHHHHHHH---SS---EEHHHHHHHTT-GGGHHHHHHHHHHHHHTTSEEEEETTEEEEHHHHHHHHHHHHHHHHHHHHHHHTT--

Mean predicted aligned error: 11.68 Å

pLDDT: mean 86.55, std 12.56, range [38.22, 98.25]

Nearest PDB structures (foldseek):
  7dy2-assembly1_B  TM=4.626E-01  e=2.788E-06  Synechococcus elongatus PCC 7942 = FACHB-805
  7dyi-assembly1_A  TM=4.741E-01  e=3.989E-05  Synechococcus elongatus PCC 7942 = FACHB-805
  7dy1-assembly1_D  TM=6.338E-01  e=8.204E-04  Thermosynechococcus vestitus BP-1
  5xss-assembly3_B  TM=4.828E-01  e=3.267E-01  Clostridium beijerinckii NCIMB 8052
  5bp4-assembly3_F  TM=4.243E-01  e=1.776E+00  Mycolicibacterium smegmatis MC2 155

Solvent-accessible surface area (backbone atoms only — not comparable to full-atom values): 16296 Å² total; per-residue (Å²): 115,62,74,91,38,78,84,76,93,69,38,38,37,40,41,38,63,78,80,52,73,65,61,50,50,50,55,52,47,6,40,25,56,34,70,74,47,80,82,78,86,62,49,77,41,83,50,90,68,17,46,50,80,41,28,70,62,51,39,52,51,33,64,80,63,60,37,50,33,40,37,35,39,35,42,58,71,34,33,65,51,63,42,59,38,56,65,33,40,50,47,30,50,52,38,53,59,73,55,78,44,50,73,46,72,44,59,62,59,43,77,82,49,58,80,65,94,43,84,63,51,52,58,47,18,71,47,66,65,65,69,52,62,61,40,74,42,80,44,75,29,78,53,66,55,77,40,37,39,31,36,30,37,38,66,82,41,58,78,83,71,94,72,67,80,68,44,20,38,36,39,40,36,78,37,69,86,73,38,69,28,31,35,68,42,68,44,68,38,70,81,34,69,60,34,36,67,73,48,52,71,67,56,55,51,53,47,54,38,50,53,50,48,68,76,43,78,62,78,79,64,69,47,43,40,56,62,60,57,18,50,74,73,75,39,64,92,44,37,67,59,52,49,51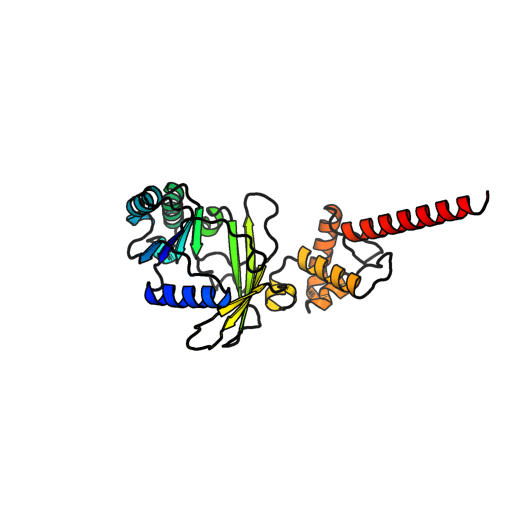,49,48,52,56,31,34,77,70,60,50,30,35,65,72,38,96,71,17,33,35,48,26,69,58,55,51,50,51,54,52,51,55,52,53,52,52,53,56,54,53,58,57,57,60,66,73,73,112

Foldseek 3Di:
DFQPDDDDDFAEEEEDADDDPVVVVQVQLQACQQRVHDRDDYHYDYDDAALLVCLVVVLCCCVVVVGQEYEYPADCRNLRDFQQDPVSLVSSLVSVVVSVHHYHHHADFDPVPVVPLDQTDGPHHCSSVVSDQWDKDKDWFPPDDLFKTKIKIDTPHHNDDDDDDIWIKMWGAPDSPSRSHIHIHTDDLCVTLVSVSPDDLLVLQQVVQVVQCVVDVDPPPQAAALQNSCVVSPHSVCSVVNVVSQVVCVVVQQKDHSDVRGIHGNVVNVVRVVVVVVVVVVVVVVVVVVVD

Radius of gyration: 24.79 Å; Cα contacts (8 Å, |Δi|>4): 461; chains: 1; bounding box: 55×62×69 Å